Protein AF-Q5CQD7-F1 (afdb_monomer_lite)

Organism: Cryptosporidium parvum (strain Iowa II) (NCBI:txid353152)

InterPro domains:
  IPR036866 Ribonuclease Z/Hydroxyacylglutathione hydrolase-like [G3DSA:3.60.15.10] (11-304)

pLDDT: mean 80.45, std 15.81, range [31.55, 97.19]

Sequence (309 aa):
MHAHSHKPTRDMSSFILFLGSGTEQGTPNLEHVFKNIDNVNKGNDPFCGICQESIKMKNKNVRNPFSILIKNPVSNLNSSESERHDTFLFEIGSTFRISMLEYAIPANINRLDAIFCMGSDESSFNGIDETREVQKYERPVGNDGIVFYEPKIRVPIYFTSSALNKFNDWYSYIINYSLKDDLKSKTKVGCVQLNILDPRNSPDVTKIDSISKFNDYISLNNDIEISDEIDKNLTLNPVIIQYSNEIKITSLFFIDSDNKLSSGYCIEYASDKKLICIIPRYSIIPKETLAFLKTIQLINILIFPNCPK

Secondary structure (DSSP, 8-state):
--------------EEEEEE-B-TT-BS-HHHHHHHHHHHHTTPPPS-HHHHHHTSTT-TT-BPBSEEEEE-GGGGSS-SS-----EEEE---TTHHHHIIIIITTTT----SEEE----SGGGTTTGGGGGGSS-EE--B-TTS-B--EESSPEEEEEEHHHHHHHHHHHHHHHHHHH-TT---SS----EEEEEE-GGGTTS-EEE-SHHHHHHHHHHHHT----HHHHHHHTT-PEEEE-SSSEEEEEEEEE-TTS-EEEEEEEEETTTTEEEEE--TT----HHHHHHHHHSS---EEE------

Radius of gyration: 21.63 Å; chains: 1; bounding box: 58×60×58 Å

Foldseek 3Di:
DDPPPPPPPPPQDWDKDWLFQAALCFAPRPVQVVQQVVQVVVVHHRPDPLNVQCVDPPDPSGTDHTKIKTWDSVQPPDDPPDPDRRIEIFFQFPCNVVSCVPPVVVVVHQAHQAYEQFDQDCRRCVNQFVLLRRFDWDFDQDPVRDTATDTPDARAYEEEPSNVVSCCVPPVVQVCVQADPPDGHPDRTRHHFYWYFYLVPPQEIDTDRHPVVVVVSNVVVVPDPCDPVNQVVSQQRWHWDCPDPFWIKIWGWFQAPVRDIGTWIWIAGNVPREIETEHEERGPNPPNNVVVVVVSPDHPYYHYSDYDD

Structure (mmCIF, N/CA/C/O backbone):
data_AF-Q5CQD7-F1
#
_entry.id   AF-Q5CQD7-F1
#
loop_
_atom_site.group_PDB
_atom_site.id
_atom_site.type_symbol
_atom_site.label_atom_id
_atom_site.label_alt_id
_atom_site.label_comp_id
_atom_site.label_asym_id
_atom_site.label_entity_id
_atom_site.label_seq_id
_atom_site.pdbx_PDB_ins_code
_atom_site.Cartn_x
_atom_site.Cartn_y
_atom_site.Cartn_z
_atom_site.occupancy
_atom_site.B_iso_or_equiv
_atom_site.auth_seq_id
_atom_site.auth_comp_id
_atom_site.auth_asym_id
_atom_site.auth_atom_id
_atom_site.pdbx_PDB_model_num
ATOM 1 N N . MET A 1 1 ? 29.613 -43.876 18.633 1.00 36.31 1 MET A N 1
ATOM 2 C CA . MET A 1 1 ? 28.339 -43.246 19.044 1.00 36.31 1 MET A CA 1
ATOM 3 C C . MET A 1 1 ? 28.306 -41.834 18.483 1.00 36.31 1 MET A C 1
ATOM 5 O O . MET A 1 1 ? 28.855 -40.928 19.094 1.00 36.31 1 MET A O 1
ATOM 9 N N . HIS A 1 2 ? 27.754 -41.659 17.282 1.00 31.67 2 HIS A N 1
ATOM 10 C CA . HIS A 1 2 ? 27.521 -40.333 16.715 1.00 31.67 2 HIS A CA 1
ATOM 11 C C . HIS A 1 2 ? 26.146 -39.861 17.175 1.00 31.67 2 HIS A C 1
ATOM 13 O O . HIS A 1 2 ? 25.133 -40.462 16.829 1.00 31.67 2 HIS A O 1
ATOM 19 N N . ALA A 1 3 ? 26.126 -38.819 18.003 1.00 31.89 3 ALA A N 1
ATOM 20 C CA . ALA A 1 3 ? 24.901 -38.130 18.359 1.00 31.89 3 ALA A CA 1
ATOM 21 C C . ALA A 1 3 ? 24.350 -37.459 17.095 1.00 31.89 3 ALA A C 1
ATOM 23 O O . ALA A 1 3 ? 24.920 -36.490 16.593 1.00 31.89 3 ALA A O 1
ATOM 24 N N . HIS A 1 4 ? 23.256 -38.003 16.567 1.00 31.55 4 HIS A N 1
ATOM 25 C CA . HIS A 1 4 ? 22.420 -37.305 15.607 1.00 31.55 4 HIS A CA 1
ATOM 26 C C . HIS A 1 4 ? 21.862 -36.059 16.296 1.00 31.55 4 HIS A C 1
ATOM 28 O O . HIS A 1 4 ? 20.921 -36.139 17.083 1.00 31.55 4 HIS A O 1
ATOM 34 N N . SER A 1 5 ? 22.449 -34.897 16.013 1.00 33.22 5 SER A N 1
ATOM 35 C CA . SER A 1 5 ? 21.772 -33.636 16.265 1.00 33.22 5 SER A CA 1
ATOM 36 C C . SER A 1 5 ? 20.588 -33.567 15.304 1.00 33.22 5 SER A C 1
ATOM 38 O O . SER A 1 5 ? 20.726 -33.315 14.107 1.00 33.22 5 SER A O 1
ATOM 40 N N . HIS A 1 6 ? 19.393 -33.841 15.819 1.00 33.31 6 HIS A N 1
ATOM 41 C CA . HIS A 1 6 ? 18.174 -33.360 15.191 1.00 33.31 6 HIS A CA 1
ATOM 42 C C . HIS A 1 6 ? 18.255 -31.832 15.171 1.00 33.31 6 HIS A C 1
ATOM 44 O O . HIS A 1 6 ? 17.927 -31.159 16.146 1.00 33.31 6 HIS A O 1
ATOM 50 N N . LYS A 1 7 ? 18.733 -31.270 14.054 1.00 33.69 7 LYS A N 1
ATOM 51 C CA . LYS A 1 7 ? 18.357 -29.909 13.685 1.00 33.69 7 LYS A CA 1
ATOM 52 C C . LYS A 1 7 ? 16.829 -29.911 13.619 1.00 33.69 7 LYS A C 1
ATOM 54 O O . LYS A 1 7 ? 16.294 -30.741 12.883 1.00 33.69 7 LYS A O 1
ATOM 59 N N . PRO A 1 8 ? 16.127 -29.035 14.356 1.00 35.03 8 PRO A N 1
ATOM 60 C CA . PRO A 1 8 ? 14.700 -28.890 14.153 1.00 35.03 8 PRO A CA 1
ATOM 61 C C . PRO A 1 8 ? 14.507 -28.494 12.690 1.00 35.03 8 PRO A C 1
ATOM 63 O O . PRO A 1 8 ? 15.019 -27.467 12.236 1.00 35.03 8 PRO A O 1
ATOM 66 N N . THR A 1 9 ? 13.834 -29.355 11.934 1.00 39.78 9 THR A N 1
ATOM 67 C CA . THR A 1 9 ? 13.249 -29.000 10.648 1.00 39.78 9 THR A CA 1
ATOM 68 C C . THR A 1 9 ? 12.351 -27.805 10.928 1.00 39.78 9 THR A C 1
ATOM 70 O O . THR A 1 9 ? 11.350 -27.945 11.628 1.00 39.78 9 THR A O 1
ATOM 73 N N . ARG A 1 10 ? 12.773 -26.604 10.509 1.00 47.91 10 ARG A N 1
ATOM 74 C CA . ARG A 1 10 ? 11.959 -25.393 10.648 1.00 47.91 10 ARG A CA 1
ATOM 75 C C . ARG A 1 10 ? 10.657 -25.660 9.912 1.00 47.91 10 ARG A C 1
ATOM 77 O O . ARG A 1 10 ? 10.672 -25.749 8.690 1.00 47.91 10 ARG A O 1
ATOM 84 N N . ASP A 1 11 ? 9.584 -25.824 10.668 1.00 44.78 11 ASP A N 1
ATOM 85 C CA . ASP A 1 11 ? 8.241 -25.960 10.132 1.00 44.78 11 ASP A CA 1
ATOM 86 C C . ASP A 1 11 ? 7.939 -24.680 9.337 1.00 44.78 11 ASP A C 1
ATOM 88 O O . ASP A 1 11 ? 7.987 -23.570 9.876 1.00 44.78 11 ASP A O 1
ATOM 92 N N . MET A 1 12 ? 7.811 -24.823 8.017 1.00 55.09 12 MET A N 1
ATOM 93 C CA . MET A 1 12 ? 7.788 -23.716 7.061 1.00 55.09 12 MET A CA 1
ATOM 94 C C . MET A 1 12 ? 6.344 -23.327 6.761 1.00 55.09 12 MET A C 1
ATOM 96 O O . MET A 1 12 ? 5.732 -23.838 5.827 1.00 55.09 12 MET A O 1
ATOM 100 N N . SER A 1 13 ? 5.792 -22.428 7.570 1.00 60.59 13 SER A N 1
ATOM 101 C CA . SER A 1 13 ? 4.398 -22.003 7.462 1.00 60.59 13 SER A CA 1
ATOM 102 C C . SER A 1 13 ? 4.207 -20.778 6.564 1.00 60.59 13 SER A C 1
ATOM 104 O O . SER A 1 13 ? 5.028 -19.862 6.505 1.00 60.59 13 SER A O 1
ATOM 106 N N . SER A 1 14 ? 3.085 -20.772 5.845 1.00 72.38 14 SER A N 1
ATOM 107 C CA . SER A 1 14 ? 2.481 -19.560 5.287 1.00 72.38 14 SER A CA 1
ATOM 108 C C . SER A 1 14 ? 1.977 -18.681 6.415 1.00 72.38 14 SER A C 1
ATOM 110 O O . SER A 1 14 ? 1.492 -19.197 7.425 1.00 72.38 14 SER A O 1
ATOM 112 N N . PHE A 1 15 ? 1.994 -17.368 6.213 1.00 78.81 15 PHE A N 1
ATOM 113 C CA . PHE A 1 15 ? 1.462 -16.449 7.209 1.00 78.81 15 PHE A CA 1
ATOM 114 C C . PHE A 1 15 ? 0.602 -15.375 6.566 1.00 78.81 15 PHE A C 1
ATOM 116 O O . PHE A 1 15 ? 0.964 -14.790 5.546 1.00 78.81 15 PHE A O 1
ATOM 123 N N . ILE A 1 16 ? -0.514 -15.102 7.231 1.00 88.50 16 ILE A N 1
ATOM 124 C CA . ILE A 1 16 ? -1.202 -13.820 7.166 1.00 88.50 16 ILE A CA 1
ATOM 125 C C . ILE A 1 16 ? -0.905 -13.156 8.503 1.00 88.50 16 ILE A C 1
ATOM 127 O O . ILE A 1 16 ? -1.323 -13.645 9.553 1.00 88.50 16 ILE A O 1
ATOM 131 N N . LEU A 1 17 ? -0.130 -12.083 8.466 1.00 90.12 17 LEU A N 1
ATOM 132 C CA . LEU A 1 17 ? 0.293 -11.342 9.637 1.00 90.12 17 LEU A CA 1
ATOM 133 C C . LEU A 1 17 ? -0.412 -9.990 9.646 1.00 90.12 17 LEU A C 1
ATOM 135 O O . LEU A 1 17 ? -0.180 -9.151 8.779 1.00 90.12 17 LEU A O 1
ATOM 139 N N . PHE A 1 18 ? -1.267 -9.775 10.641 1.00 90.62 18 PHE A N 1
ATOM 140 C CA . PHE A 1 18 ? -1.879 -8.473 10.880 1.00 90.62 18 PHE A CA 1
ATOM 141 C C . PHE A 1 18 ? -0.857 -7.579 11.581 1.00 90.62 18 PHE A C 1
ATOM 143 O O . PHE A 1 18 ? -0.605 -7.739 12.773 1.00 90.62 18 PHE A O 1
ATOM 150 N N . LEU A 1 19 ? -0.262 -6.656 10.828 1.00 91.62 19 LEU A N 1
ATOM 151 C CA . LEU A 1 19 ? 0.640 -5.626 11.349 1.00 91.62 19 LEU A CA 1
ATOM 152 C C . LEU A 1 19 ? -0.145 -4.509 12.052 1.00 91.62 19 LEU A C 1
ATOM 154 O O . LEU A 1 19 ? 0.349 -3.885 12.991 1.00 91.62 19 LEU A O 1
ATOM 158 N N . GLY A 1 20 ? -1.401 -4.318 11.647 1.00 89.25 20 GLY A N 1
ATOM 159 C CA . GLY A 1 20 ? -2.367 -3.490 12.347 1.00 89.25 20 GLY A CA 1
ATOM 160 C C . GLY A 1 20 ? -3.806 -3.872 12.015 1.00 89.25 20 GLY A C 1
ATOM 161 O O . GLY A 1 20 ? -4.108 -4.424 10.959 1.00 89.25 20 GLY A O 1
ATOM 162 N N . SER A 1 21 ? -4.700 -3.601 12.962 1.00 87.19 21 SER A N 1
ATOM 163 C CA . SER A 1 21 ? -6.139 -3.913 12.898 1.00 87.19 21 SER A CA 1
ATOM 164 C C . SER A 1 21 ? -7.008 -2.763 13.428 1.00 87.19 21 SER A C 1
ATOM 166 O O . SER A 1 21 ? -8.183 -2.944 13.747 1.00 87.19 21 SER A O 1
ATOM 168 N N . GLY A 1 22 ? -6.400 -1.590 13.607 1.00 84.12 22 GLY A N 1
ATOM 169 C CA . GLY A 1 22 ? -7.043 -0.381 14.095 1.00 84.12 22 GLY A CA 1
ATOM 170 C C . GLY A 1 22 ? -7.565 0.502 12.969 1.00 84.12 22 GLY A C 1
ATOM 171 O O . GLY A 1 22 ? -7.366 0.227 11.787 1.00 84.12 22 GLY A O 1
ATOM 172 N N . THR A 1 23 ? -8.209 1.595 13.378 1.00 81.81 23 THR A N 1
ATOM 173 C CA . THR A 1 23 ? -8.637 2.689 12.497 1.00 81.81 23 THR A CA 1
ATOM 174 C C . THR A 1 23 ? -7.441 3.408 11.874 1.00 81.81 23 THR A C 1
ATOM 176 O O . THR A 1 23 ? -6.303 3.161 12.259 1.00 81.81 23 THR A O 1
ATOM 179 N N . GLU A 1 24 ? -7.688 4.330 10.942 1.00 80.94 24 GLU A N 1
ATOM 180 C CA . GLU A 1 24 ? -6.659 5.197 10.336 1.00 80.94 24 GLU A CA 1
ATOM 181 C C . GLU A 1 24 ? -5.677 5.793 11.364 1.00 80.94 24 GLU A C 1
ATOM 183 O O . GLU A 1 24 ? -4.475 5.865 11.127 1.00 80.94 24 GLU A O 1
ATOM 188 N N . GLN A 1 25 ? -6.186 6.178 12.533 1.00 84.19 25 GLN A N 1
ATOM 189 C CA . GLN A 1 25 ? -5.416 6.825 13.597 1.00 84.19 25 GLN A CA 1
ATOM 190 C C . GLN A 1 25 ? -4.870 5.827 14.632 1.00 84.19 25 GLN A C 1
ATOM 192 O O . GLN A 1 25 ? -4.178 6.221 15.569 1.00 84.19 25 GLN A O 1
ATOM 197 N N . GLY A 1 26 ? -5.196 4.542 14.487 1.00 87.81 26 GLY A N 1
ATOM 198 C CA . GLY A 1 26 ? -4.889 3.504 15.458 1.00 87.81 26 GLY A CA 1
ATOM 199 C C . GLY A 1 26 ? -5.651 3.657 16.779 1.00 87.81 26 GLY A C 1
ATOM 200 O O . GLY A 1 26 ? -6.628 4.394 16.921 1.00 87.81 26 GLY A O 1
ATOM 201 N N . THR A 1 27 ? -5.233 2.892 17.779 1.00 90.38 27 THR A N 1
ATOM 202 C CA . THR A 1 27 ? -5.729 2.974 19.153 1.00 90.38 27 THR A CA 1
ATOM 203 C C . THR A 1 27 ? -4.546 2.808 20.111 1.00 90.38 27 THR A C 1
ATOM 205 O O . THR A 1 27 ? -3.768 1.874 19.929 1.00 90.38 27 THR A O 1
ATOM 208 N N . PRO A 1 28 ? -4.394 3.672 21.129 1.00 91.31 28 PRO A N 1
ATOM 209 C CA . PRO A 1 28 ? -5.256 4.815 21.419 1.00 91.31 28 PRO A CA 1
ATOM 210 C C . PRO A 1 28 ? -5.116 5.934 20.374 1.00 91.31 28 PRO A C 1
ATOM 212 O O . PRO A 1 28 ? -4.028 6.185 19.868 1.00 91.31 28 PRO A O 1
ATOM 215 N N . ASN A 1 29 ? -6.220 6.623 20.080 1.00 90.88 29 ASN A N 1
ATOM 216 C CA . ASN A 1 29 ? -6.178 7.871 19.320 1.00 90.88 29 ASN A CA 1
ATOM 217 C C . ASN A 1 29 ? -5.561 8.976 20.205 1.00 90.88 29 ASN A C 1
ATOM 219 O O . ASN A 1 29 ? -5.939 9.116 21.370 1.00 90.88 29 ASN A O 1
ATOM 223 N N . LEU A 1 30 ? -4.631 9.768 19.661 1.00 91.19 30 LEU A N 1
ATOM 224 C CA . LEU A 1 30 ? -3.871 10.761 20.432 1.00 91.19 30 LEU A CA 1
ATOM 225 C C . LEU A 1 30 ? -4.743 11.891 21.011 1.00 91.19 30 LEU A C 1
ATOM 227 O O . LEU A 1 30 ? -4.542 12.303 22.152 1.00 91.19 30 LEU A O 1
ATOM 231 N N . GLU A 1 31 ? -5.747 12.357 20.271 1.00 93.44 31 GLU A N 1
ATOM 232 C CA . GLU A 1 31 ? -6.713 13.348 20.760 1.00 93.44 31 GLU A CA 1
ATOM 233 C C . GLU A 1 31 ? -7.517 12.796 21.946 1.00 93.44 31 GLU A C 1
ATOM 235 O O . GLU A 1 31 ? -7.700 13.481 22.954 1.00 93.44 31 GLU A O 1
ATOM 240 N N . HIS A 1 32 ? -7.947 11.532 21.869 1.00 93.81 32 HIS A N 1
ATOM 241 C CA . HIS A 1 32 ? -8.638 10.861 22.968 1.00 93.81 32 HIS A CA 1
ATOM 242 C C . HIS A 1 32 ? -7.732 10.718 24.191 1.00 93.81 32 HIS A C 1
ATOM 244 O O . HIS A 1 32 ? -8.219 10.851 25.309 1.00 93.81 32 HIS A O 1
ATOM 250 N N . VAL A 1 33 ? -6.428 10.476 24.004 1.00 93.06 33 VAL A N 1
ATOM 251 C CA . VAL A 1 33 ? -5.460 10.435 25.112 1.00 93.06 33 VAL A CA 1
ATOM 252 C C . VAL A 1 33 ? -5.412 11.778 25.833 1.00 93.06 33 VAL A C 1
ATOM 254 O O . VAL A 1 33 ? -5.571 11.801 27.052 1.00 93.06 33 VAL A O 1
ATOM 257 N N . PHE A 1 34 ? -5.261 12.891 25.109 1.00 94.75 34 PHE A N 1
ATOM 258 C CA . PHE A 1 34 ? -5.245 14.219 25.730 1.00 94.75 34 PHE A CA 1
ATOM 259 C C . PHE A 1 34 ? -6.567 14.537 26.441 1.00 94.75 34 PHE A C 1
ATOM 261 O O . PHE A 1 34 ? -6.555 14.897 27.618 1.00 94.75 34 PHE A O 1
ATOM 268 N N . LYS A 1 35 ? -7.710 14.293 25.785 1.00 95.38 35 LYS A N 1
ATOM 269 C CA . LYS A 1 35 ? -9.044 14.472 26.388 1.00 95.38 35 LYS A CA 1
ATOM 270 C C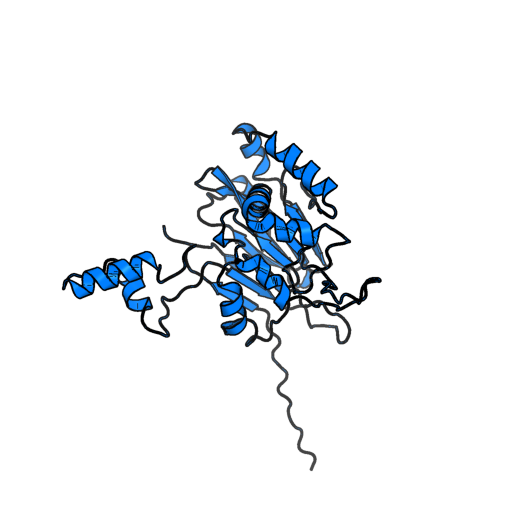 . LYS A 1 35 ? -9.249 13.609 27.634 1.00 95.38 35 LYS A C 1
ATOM 272 O O . LYS A 1 35 ? -9.838 14.062 28.612 1.00 95.38 35 LYS A O 1
ATOM 277 N N . ASN A 1 36 ? -8.765 12.369 27.618 1.00 94.44 36 ASN A N 1
ATOM 278 C CA . ASN A 1 36 ? -8.841 11.476 28.767 1.00 94.44 36 ASN A CA 1
ATOM 279 C C . ASN A 1 36 ? -8.010 11.990 29.945 1.00 94.44 36 ASN A C 1
ATOM 281 O O . ASN A 1 36 ? -8.513 12.000 31.065 1.00 94.44 36 ASN A O 1
ATOM 285 N N . ILE A 1 37 ? -6.769 12.427 29.702 1.00 93.19 37 ILE A N 1
ATOM 286 C CA . ILE A 1 37 ? -5.897 12.992 30.743 1.00 93.19 37 ILE A CA 1
ATOM 287 C C . ILE A 1 37 ? -6.561 14.224 31.372 1.00 93.19 37 ILE A C 1
ATOM 289 O O . ILE A 1 37 ? -6.645 14.313 32.597 1.00 93.19 37 ILE A O 1
ATOM 293 N N . ASP A 1 38 ? -7.100 15.129 30.554 1.00 95.69 38 ASP A N 1
ATOM 294 C CA . ASP A 1 38 ? -7.784 16.334 31.032 1.00 95.69 38 ASP A CA 1
ATOM 295 C C . ASP A 1 38 ? -9.035 16.018 31.860 1.00 95.69 38 ASP A C 1
ATOM 297 O O . ASP A 1 38 ? -9.260 16.639 32.902 1.00 95.69 38 ASP A O 1
ATOM 301 N N . ASN A 1 39 ? -9.850 15.052 31.426 1.00 95.75 39 ASN A N 1
ATOM 302 C CA . ASN A 1 39 ? -11.042 14.639 32.164 1.00 95.75 39 ASN A CA 1
ATOM 303 C C . ASN A 1 39 ? -10.687 14.006 33.511 1.00 95.75 39 ASN A C 1
ATOM 305 O O . ASN A 1 39 ? -11.246 14.404 34.534 1.00 95.75 39 ASN A O 1
ATOM 309 N N . VAL A 1 40 ? -9.728 13.076 33.518 1.00 92.69 40 VAL A N 1
ATOM 310 C CA . VAL A 1 40 ? -9.283 12.386 34.737 1.00 92.69 40 VAL A CA 1
ATOM 311 C C . VAL A 1 40 ? -8.700 13.386 35.739 1.00 92.69 40 VAL A C 1
ATOM 313 O O . VAL A 1 40 ? -9.034 13.328 36.920 1.00 92.69 40 VAL A O 1
ATOM 316 N N . ASN A 1 41 ? -7.909 14.363 35.282 1.00 94.81 41 ASN A N 1
ATOM 317 C CA . ASN A 1 41 ? -7.355 15.416 36.143 1.00 94.81 41 ASN A CA 1
ATOM 318 C C . ASN A 1 41 ? -8.431 16.332 36.755 1.00 94.81 41 ASN A C 1
ATOM 320 O O . ASN A 1 41 ? -8.219 16.890 37.830 1.00 94.81 41 ASN A O 1
ATOM 324 N N . LYS A 1 42 ? -9.589 16.481 36.099 1.00 96.56 42 LYS A N 1
ATOM 325 C CA . LYS A 1 42 ? -10.752 17.228 36.614 1.00 96.56 42 LYS A CA 1
ATOM 326 C C . LYS A 1 42 ? -11.666 16.388 37.517 1.00 96.56 42 LYS A C 1
ATOM 328 O O . LYS A 1 42 ? -12.675 16.906 37.983 1.00 96.56 42 LYS A O 1
ATOM 333 N N . GLY A 1 43 ? -11.336 15.116 37.760 1.00 94.75 43 GLY A N 1
ATOM 334 C CA . GLY A 1 43 ? -12.167 14.190 38.535 1.00 94.75 43 GLY A CA 1
ATOM 335 C C . GLY A 1 43 ? -13.380 13.643 37.775 1.00 94.75 43 GLY A C 1
ATOM 336 O O . GLY A 1 43 ? -14.300 13.133 38.407 1.00 94.75 43 GLY A O 1
ATOM 337 N N . ASN A 1 44 ? -13.391 13.752 36.442 1.00 95.69 44 ASN A N 1
ATOM 338 C CA . ASN A 1 44 ? -14.452 13.232 35.580 1.00 95.69 44 ASN A CA 1
ATOM 339 C C . ASN A 1 44 ? -14.070 11.875 34.969 1.00 95.69 44 ASN A C 1
ATOM 341 O O . ASN A 1 44 ? -12.895 11.503 34.914 1.00 95.69 44 ASN A O 1
ATOM 345 N N . ASP A 1 45 ? -15.067 11.178 34.422 1.00 95.31 45 ASP A N 1
ATOM 346 C CA . ASP A 1 45 ? -14.860 9.958 33.641 1.00 95.31 45 ASP A CA 1
ATOM 347 C C . ASP A 1 45 ? -14.049 10.219 32.354 1.00 95.31 45 ASP A C 1
ATOM 349 O O . ASP A 1 45 ? -14.158 11.293 31.738 1.00 95.31 45 ASP A O 1
ATOM 353 N N . PRO A 1 46 ? -13.236 9.243 31.898 1.00 93.69 46 PRO A N 1
ATOM 354 C CA . PRO A 1 46 ? -12.474 9.377 30.663 1.00 93.69 46 PRO A CA 1
ATOM 355 C C . PRO A 1 46 ? -13.412 9.558 29.464 1.00 93.69 46 PRO A C 1
ATOM 357 O O . PRO A 1 46 ? -14.421 8.868 29.338 1.00 93.69 46 PRO A O 1
ATOM 360 N N . PHE A 1 47 ? -13.034 10.440 28.539 1.00 94.12 47 PHE A N 1
ATOM 361 C CA . PHE A 1 47 ? -13.726 10.649 27.265 1.00 94.12 47 PHE A CA 1
ATOM 362 C C . PHE A 1 47 ? -13.916 9.343 26.468 1.00 94.12 47 PHE A C 1
ATOM 364 O O . PHE A 1 47 ? -14.960 9.124 25.860 1.00 94.12 47 PHE A O 1
ATOM 371 N N . CYS A 1 48 ? -12.920 8.453 26.486 1.00 93.44 48 CYS A N 1
ATOM 372 C CA . CYS A 1 48 ? -12.970 7.142 25.848 1.00 93.44 48 CYS A CA 1
ATOM 373 C C . CYS A 1 48 ? -12.278 6.080 26.714 1.00 93.44 48 CYS A C 1
ATOM 375 O O . CYS A 1 48 ? -11.049 6.080 26.845 1.00 93.44 48 CYS A O 1
ATOM 377 N N . GLY A 1 49 ? -13.055 5.124 27.236 1.00 91.69 49 GLY A N 1
ATOM 378 C CA . GLY A 1 49 ? -12.549 4.027 28.071 1.00 91.69 49 GLY A CA 1
ATOM 379 C C . GLY A 1 49 ? -11.523 3.133 27.364 1.00 91.69 49 GLY A C 1
ATOM 380 O O . GLY A 1 49 ? -10.478 2.840 27.936 1.00 91.69 49 GLY A O 1
ATOM 381 N N . ILE A 1 50 ? -11.745 2.778 26.091 1.00 91.44 50 ILE A N 1
ATOM 382 C CA . ILE A 1 50 ? -10.806 1.937 25.322 1.00 91.44 50 ILE A CA 1
ATOM 383 C C . ILE A 1 50 ? -9.459 2.645 25.149 1.00 91.44 50 ILE A C 1
ATOM 385 O O . ILE A 1 50 ? -8.407 2.045 25.382 1.00 91.44 50 ILE A O 1
ATOM 389 N N . CYS A 1 51 ? -9.470 3.928 24.772 1.00 91.44 51 CYS A N 1
ATOM 390 C CA . CYS A 1 51 ? -8.234 4.700 24.651 1.00 91.44 51 CYS A CA 1
ATOM 391 C C . CYS A 1 51 ? -7.555 4.864 26.015 1.00 91.44 51 CYS A C 1
ATOM 393 O O . CYS A 1 51 ? -6.339 4.732 26.090 1.00 91.44 51 CYS A O 1
ATOM 395 N N . GLN A 1 52 ? -8.321 5.057 27.095 1.00 92.31 52 GLN A N 1
ATOM 396 C CA . GLN A 1 52 ? -7.782 5.159 28.454 1.00 92.31 52 GLN A CA 1
ATOM 397 C C . GLN A 1 52 ? -7.079 3.869 28.888 1.00 92.31 52 GLN A C 1
ATOM 399 O O . GLN A 1 52 ? -5.972 3.904 29.422 1.00 92.31 52 GLN A O 1
ATOM 404 N N . GLU A 1 53 ? -7.697 2.717 28.636 1.00 90.44 53 GLU A N 1
ATOM 405 C CA . GLU A 1 53 ? -7.093 1.414 28.906 1.00 90.44 53 GLU A CA 1
ATOM 406 C C . GLU A 1 53 ? -5.824 1.185 28.076 1.00 90.44 53 GLU A C 1
ATOM 408 O O . GLU A 1 53 ? -4.863 0.588 28.570 1.00 90.44 53 GLU A O 1
ATOM 413 N N . SER A 1 54 ? -5.816 1.671 26.833 1.00 89.69 54 SER A N 1
ATOM 414 C CA . SER A 1 54 ? -4.723 1.478 25.873 1.00 89.69 54 SER A CA 1
ATOM 415 C C . SER A 1 54 ? -3.499 2.359 26.137 1.00 89.69 54 SER A C 1
ATOM 417 O O . SER A 1 54 ? -2.440 2.080 25.588 1.00 89.69 54 SER A O 1
ATOM 419 N N . ILE A 1 55 ? -3.598 3.380 26.999 1.00 85.38 55 ILE A N 1
ATOM 420 C CA . ILE A 1 55 ? -2.434 4.171 27.451 1.00 85.38 55 ILE A CA 1
ATOM 421 C C . ILE A 1 55 ? -1.436 3.293 28.226 1.00 85.38 55 ILE A C 1
ATOM 423 O O . ILE A 1 55 ? -0.234 3.558 28.239 1.00 85.38 55 ILE A O 1
ATOM 427 N N . LYS A 1 56 ? -1.911 2.227 28.881 1.00 79.31 56 LYS A N 1
ATOM 428 C CA . LYS A 1 56 ? -1.047 1.299 29.619 1.00 79.31 56 LYS A CA 1
ATOM 429 C C . LYS A 1 56 ? -0.267 0.421 28.633 1.00 79.31 56 LYS A C 1
ATOM 431 O O . LYS A 1 56 ? -0.863 -0.219 27.767 1.00 79.31 56 LYS A O 1
ATOM 436 N N . MET A 1 57 ? 1.058 0.342 28.796 1.00 64.69 57 MET A N 1
ATOM 437 C CA . MET A 1 57 ? 1.911 -0.547 27.992 1.00 64.69 57 MET A CA 1
ATOM 438 C C . MET A 1 57 ? 1.384 -1.996 28.012 1.00 64.69 57 MET A C 1
ATOM 440 O O . MET A 1 57 ? 1.006 -2.501 29.068 1.00 64.69 57 MET A O 1
ATOM 444 N N . LYS A 1 58 ? 1.425 -2.674 26.852 1.00 70.88 58 LYS A N 1
ATOM 445 C CA . LYS A 1 58 ? 0.996 -4.077 26.636 1.00 70.88 58 LYS A CA 1
ATOM 446 C C . LYS A 1 58 ? -0.514 -4.348 26.760 1.00 70.88 58 LYS A C 1
ATOM 448 O O . LYS A 1 58 ? -0.917 -5.427 27.191 1.00 70.88 58 LYS A O 1
ATOM 453 N N . ASN A 1 59 ? -1.363 -3.403 26.362 1.00 84.00 59 ASN A N 1
ATOM 454 C CA . ASN A 1 59 ? -2.804 -3.641 26.263 1.00 84.00 59 ASN A CA 1
ATOM 455 C C . ASN A 1 59 ? -3.194 -4.211 24.882 1.00 84.00 59 ASN A C 1
ATOM 457 O O . ASN A 1 59 ? -2.768 -3.690 23.856 1.00 84.00 59 ASN A O 1
ATOM 461 N N . LYS A 1 60 ? -4.066 -5.230 24.849 1.00 83.81 60 LYS A N 1
ATOM 462 C CA . LYS A 1 60 ? -4.649 -5.813 23.618 1.00 83.81 60 LYS A CA 1
ATOM 463 C C . LYS A 1 60 ? -5.452 -4.822 22.758 1.00 83.81 60 LYS A C 1
ATOM 465 O O . LYS A 1 60 ? -5.756 -5.103 21.604 1.00 83.81 60 LYS A O 1
ATOM 470 N N . ASN A 1 61 ? -5.864 -3.705 23.348 1.00 85.69 61 ASN A N 1
ATOM 471 C CA . ASN A 1 61 ? -6.598 -2.637 22.685 1.00 85.69 61 ASN A CA 1
ATOM 472 C C . ASN A 1 61 ? -5.663 -1.650 21.969 1.00 85.69 61 ASN A C 1
ATOM 474 O O . ASN A 1 61 ? -6.156 -0.842 21.186 1.00 85.69 61 ASN A O 1
ATOM 478 N N . VAL A 1 62 ? -4.341 -1.742 22.177 1.00 88.75 62 VAL A N 1
ATOM 479 C CA . VAL A 1 62 ? -3.371 -1.022 21.346 1.00 88.75 62 VAL A CA 1
ATOM 480 C C . VAL A 1 62 ? -3.402 -1.626 19.949 1.00 88.75 62 VAL A C 1
ATOM 482 O O . VAL A 1 62 ? -3.175 -2.822 19.773 1.00 88.75 62 VAL A O 1
ATOM 485 N N . ARG A 1 63 ? -3.730 -0.806 18.954 1.00 88.38 63 ARG A N 1
ATOM 486 C CA . ARG A 1 63 ? -3.886 -1.234 17.566 1.00 88.38 63 ARG A CA 1
ATOM 487 C C . ARG A 1 63 ? -3.225 -0.226 16.651 1.00 88.38 63 ARG A C 1
ATOM 489 O O . ARG A 1 63 ? -3.619 0.936 16.623 1.00 88.38 63 ARG A O 1
ATOM 496 N N . ASN A 1 64 ? -2.276 -0.694 15.858 1.00 89.50 64 ASN A N 1
ATOM 497 C CA . ASN A 1 64 ? -1.759 0.077 14.737 1.00 89.50 64 ASN A CA 1
ATOM 498 C C . ASN A 1 64 ? -2.843 0.241 13.658 1.00 89.50 64 ASN A C 1
ATOM 500 O O . ASN A 1 64 ? -3.731 -0.622 13.573 1.00 89.50 64 ASN A O 1
ATOM 504 N N . PRO A 1 65 ? -2.773 1.304 12.833 1.00 89.00 65 PRO A N 1
ATOM 505 C CA . PRO A 1 65 ? -3.582 1.416 11.627 1.00 89.00 65 PRO A CA 1
ATOM 506 C C . PRO A 1 65 ? -3.514 0.152 10.783 1.00 89.00 65 PRO A C 1
ATOM 508 O O . PRO A 1 65 ? -2.503 -0.551 10.797 1.00 89.00 65 PRO A O 1
ATOM 511 N N . PHE A 1 66 ? -4.608 -0.154 10.091 1.00 88.88 66 PHE A N 1
ATOM 512 C CA . PHE A 1 66 ? -4.721 -1.377 9.313 1.00 88.88 66 PHE A CA 1
ATOM 513 C C . PHE A 1 66 ? -3.518 -1.583 8.381 1.00 88.88 66 PHE A C 1
ATOM 515 O O . PHE A 1 66 ? -3.173 -0.714 7.585 1.00 88.88 66 PHE A O 1
ATOM 522 N N . SER A 1 67 ? -2.900 -2.756 8.483 1.00 91.88 67 SER A N 1
ATOM 523 C CA . SER A 1 67 ? -1.866 -3.217 7.563 1.00 91.88 67 SER A CA 1
ATOM 524 C C . SER A 1 67 ? -1.745 -4.731 7.691 1.00 91.88 67 SER A C 1
ATOM 526 O O . SER A 1 67 ? -1.765 -5.276 8.803 1.00 91.88 67 SER A O 1
ATOM 528 N N . ILE A 1 68 ? -1.647 -5.428 6.562 1.00 93.25 68 ILE A N 1
ATOM 529 C CA . ILE A 1 68 ? -1.528 -6.888 6.524 1.00 93.25 68 ILE A CA 1
ATOM 530 C C . ILE A 1 68 ? -0.342 -7.274 5.665 1.00 93.25 68 ILE A C 1
ATOM 532 O O . ILE A 1 68 ? -0.167 -6.772 4.561 1.00 93.25 68 ILE A O 1
ATOM 536 N N . LEU A 1 69 ? 0.428 -8.236 6.150 1.00 93.12 69 LEU A N 1
ATOM 537 C CA . LEU A 1 69 ? 1.477 -8.883 5.391 1.00 93.12 69 LEU A CA 1
ATOM 538 C C . LEU A 1 69 ? 1.077 -10.329 5.095 1.00 93.12 69 LEU A C 1
ATOM 540 O O . LEU A 1 69 ? 0.712 -11.082 5.997 1.00 93.12 69 LEU A O 1
ATOM 544 N N . ILE A 1 70 ? 1.168 -10.725 3.831 1.00 90.62 70 ILE A N 1
ATOM 545 C CA . ILE A 1 70 ? 0.907 -12.089 3.371 1.00 90.62 70 ILE A CA 1
ATOM 546 C C . ILE A 1 70 ? 2.196 -12.672 2.810 1.00 90.62 70 ILE A C 1
ATOM 548 O O . ILE A 1 70 ? 2.837 -12.060 1.960 1.00 90.62 70 ILE A O 1
ATOM 552 N N . LYS A 1 71 ? 2.555 -13.874 3.262 1.00 86.88 71 LYS A N 1
ATOM 553 C CA . LYS A 1 71 ? 3.685 -14.646 2.740 1.00 86.88 71 LYS A CA 1
ATOM 554 C C . LYS A 1 71 ? 3.204 -15.985 2.190 1.00 86.88 71 LYS A C 1
ATOM 556 O O . LYS A 1 71 ? 2.590 -16.770 2.920 1.00 86.88 71 LYS A O 1
ATOM 561 N N . ASN A 1 72 ? 3.495 -16.237 0.915 1.00 77.00 72 ASN A N 1
ATOM 562 C CA . ASN A 1 72 ? 3.094 -17.459 0.213 1.00 77.00 72 ASN A CA 1
ATOM 563 C C . ASN A 1 72 ? 3.748 -18.723 0.825 1.00 77.00 72 ASN A C 1
ATOM 565 O O . ASN A 1 72 ? 4.951 -18.700 1.091 1.00 77.00 72 ASN A O 1
ATOM 569 N N . PRO A 1 73 ? 3.016 -19.850 0.986 1.00 59.41 73 PRO A N 1
ATOM 570 C CA . PRO A 1 73 ? 3.609 -21.164 1.292 1.00 59.41 73 PRO A CA 1
ATOM 571 C C . PRO A 1 73 ? 4.728 -21.607 0.344 1.00 59.41 73 PRO A C 1
ATOM 573 O O . PRO A 1 73 ? 5.670 -22.271 0.771 1.00 59.41 73 PRO A O 1
ATOM 576 N N . VAL A 1 74 ? 4.601 -21.298 -0.949 1.00 58.88 74 VAL A N 1
ATOM 577 C CA . VAL A 1 74 ? 5.413 -21.924 -2.008 1.00 58.88 74 VAL A CA 1
ATOM 578 C C . VAL A 1 74 ? 6.806 -21.298 -2.130 1.00 58.88 74 VAL A C 1
ATOM 580 O O . VAL A 1 74 ? 7.693 -21.896 -2.738 1.00 58.88 74 VAL A O 1
ATOM 583 N N . SER A 1 75 ? 7.049 -20.155 -1.474 1.00 55.56 75 SER A N 1
ATOM 584 C CA . SER A 1 75 ? 8.268 -19.346 -1.628 1.00 55.56 75 SER A CA 1
ATOM 585 C C . SER A 1 75 ? 9.577 -20.061 -1.249 1.00 55.56 75 SER A C 1
ATOM 587 O O . SER A 1 75 ? 10.647 -19.499 -1.438 1.00 55.56 75 SER A O 1
ATOM 589 N N . ASN A 1 76 ? 9.522 -21.266 -0.669 1.00 53.00 76 ASN A N 1
ATOM 590 C CA . ASN A 1 76 ? 10.697 -22.004 -0.193 1.00 53.00 76 ASN A CA 1
ATOM 591 C C . ASN A 1 76 ? 10.754 -23.471 -0.647 1.00 53.00 76 ASN A C 1
ATOM 593 O O . ASN A 1 76 ? 11.637 -24.198 -0.193 1.00 53.00 76 ASN A O 1
ATOM 597 N N . LEU A 1 77 ? 9.845 -23.936 -1.516 1.00 49.94 77 LEU A N 1
ATOM 598 C CA . LEU A 1 77 ? 9.789 -25.365 -1.851 1.00 49.94 77 LEU A CA 1
ATOM 599 C C . LEU A 1 77 ? 10.960 -25.840 -2.723 1.00 49.94 77 LEU A C 1
ATOM 601 O O . LEU A 1 77 ? 11.294 -27.013 -2.644 1.00 49.94 77 LEU A O 1
ATOM 605 N N . ASN A 1 78 ? 11.607 -24.968 -3.509 1.00 45.91 78 ASN A N 1
ATOM 606 C CA . ASN A 1 78 ? 12.626 -25.396 -4.480 1.00 45.91 78 ASN A CA 1
ATOM 607 C C . ASN A 1 78 ? 13.682 -24.332 -4.815 1.00 45.91 78 ASN A C 1
ATOM 609 O O . ASN A 1 78 ? 14.008 -24.143 -5.987 1.00 45.91 78 ASN A O 1
ATOM 613 N N . SER A 1 79 ? 14.246 -23.611 -3.841 1.00 44.75 79 SER A N 1
ATOM 614 C CA . SER A 1 79 ? 15.345 -22.721 -4.218 1.00 44.75 79 SER A CA 1
ATOM 615 C C . SER A 1 79 ? 16.359 -22.408 -3.125 1.00 44.75 79 SER A C 1
ATOM 617 O O . SER A 1 79 ? 16.209 -21.470 -2.347 1.00 44.75 79 SER A O 1
ATOM 619 N N . SER A 1 80 ? 17.486 -23.112 -3.188 1.00 46.28 80 SER A N 1
ATOM 620 C CA . SER A 1 80 ? 18.784 -22.554 -2.801 1.00 46.28 80 SER A CA 1
ATOM 621 C C . SER A 1 80 ? 19.251 -21.430 -3.747 1.00 46.28 80 SER A C 1
ATOM 623 O O . SER A 1 80 ? 20.304 -20.851 -3.505 1.00 46.28 80 SER A O 1
ATOM 625 N N . GLU A 1 81 ? 18.484 -21.110 -4.804 1.00 44.41 81 GLU A N 1
ATOM 626 C CA . GLU A 1 81 ? 18.898 -20.204 -5.890 1.00 44.41 81 GLU A CA 1
ATOM 627 C C . GLU A 1 81 ? 17.893 -19.094 -6.277 1.00 44.41 81 GLU A C 1
ATOM 629 O O . GLU A 1 81 ? 18.202 -18.292 -7.152 1.00 44.41 81 GLU A O 1
ATOM 634 N N . SER A 1 82 ? 16.715 -18.972 -5.649 1.00 49.44 82 SER A N 1
ATOM 635 C CA . SER A 1 82 ? 15.712 -17.966 -6.038 1.00 49.44 82 SER A CA 1
ATOM 636 C C . SER A 1 82 ? 15.469 -16.973 -4.905 1.00 49.44 82 SER A C 1
ATOM 638 O O . SER A 1 82 ? 15.079 -17.328 -3.798 1.00 49.44 82 SER A O 1
ATOM 640 N N . GLU A 1 83 ? 15.742 -15.698 -5.181 1.00 56.72 83 GLU A N 1
ATOM 641 C CA . GLU A 1 83 ? 15.586 -14.580 -4.245 1.00 56.72 83 GLU A CA 1
ATOM 642 C C . GLU A 1 83 ? 14.113 -14.174 -3.991 1.00 56.72 83 GLU A C 1
ATOM 644 O O . GLU A 1 83 ? 13.871 -13.082 -3.469 1.00 56.72 83 GLU A O 1
ATOM 649 N N . ARG A 1 84 ? 13.119 -14.972 -4.407 1.00 61.31 84 ARG A N 1
ATOM 650 C CA . ARG A 1 84 ? 11.693 -14.607 -4.326 1.00 61.31 84 ARG A CA 1
ATOM 651 C C . ARG A 1 84 ? 11.063 -15.156 -3.049 1.00 61.31 84 ARG A C 1
ATOM 653 O O . ARG A 1 84 ? 10.991 -16.362 -2.858 1.00 61.31 84 ARG A O 1
ATOM 660 N N . HIS A 1 85 ? 10.600 -14.254 -2.184 1.00 69.44 85 HIS A N 1
ATOM 661 C CA . HIS A 1 85 ? 9.973 -14.592 -0.904 1.00 69.44 85 HIS A CA 1
ATOM 662 C C . HIS A 1 85 ? 8.440 -14.517 -0.948 1.00 69.44 85 HIS A C 1
ATOM 664 O O . HIS A 1 85 ? 7.802 -14.839 0.056 1.00 69.44 85 HIS A O 1
ATOM 670 N N . ASP A 1 86 ? 7.868 -14.098 -2.083 1.00 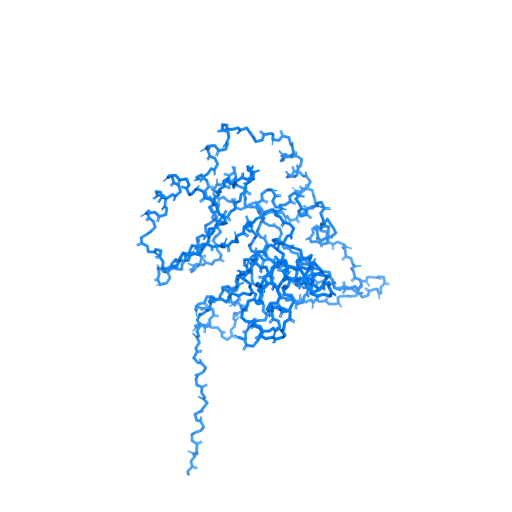85.56 86 ASP A N 1
ATOM 671 C CA . ASP A 1 86 ? 6.438 -13.906 -2.334 1.00 85.56 86 ASP A CA 1
ATOM 672 C C . ASP A 1 86 ? 5.726 -13.262 -1.135 1.00 85.56 86 ASP A C 1
ATOM 674 O O . ASP A 1 86 ? 4.770 -13.803 -0.566 1.00 85.56 86 ASP A O 1
ATOM 678 N N . THR A 1 87 ? 6.283 -12.129 -0.700 1.00 89.81 87 THR A N 1
ATOM 679 C CA . THR A 1 87 ? 5.794 -11.366 0.447 1.00 89.81 87 THR A CA 1
ATOM 680 C C . THR A 1 87 ? 5.084 -10.096 -0.015 1.00 89.81 87 THR A C 1
ATOM 682 O O . THR A 1 87 ? 5.703 -9.193 -0.584 1.00 89.81 87 THR A O 1
ATOM 685 N N . PHE A 1 88 ? 3.786 -10.017 0.265 1.00 93.25 88 PHE A N 1
ATOM 686 C CA . PHE A 1 88 ? 2.896 -8.940 -0.154 1.00 93.25 88 PHE A CA 1
ATOM 687 C C . PHE A 1 88 ? 2.431 -8.134 1.052 1.00 93.25 88 PHE A C 1
ATOM 689 O O . PHE A 1 88 ? 1.891 -8.698 2.004 1.00 93.25 88 PHE A O 1
ATOM 696 N N . LEU A 1 89 ? 2.629 -6.821 1.007 1.00 94.62 89 LEU A N 1
ATOM 697 C CA . LEU A 1 89 ? 2.120 -5.896 2.012 1.00 94.62 89 LEU A CA 1
ATOM 698 C C . LEU A 1 89 ? 0.863 -5.204 1.485 1.00 94.62 89 LEU A C 1
ATOM 700 O O . LEU A 1 89 ? 0.864 -4.699 0.367 1.00 94.62 89 LEU A O 1
ATOM 704 N N . PHE A 1 90 ? -0.175 -5.144 2.308 1.00 93.69 90 PHE A N 1
ATOM 705 C CA . PHE A 1 90 ? -1.391 -4.380 2.070 1.00 93.69 90 PHE A CA 1
ATOM 706 C C . PHE A 1 90 ? -1.415 -3.213 3.048 1.00 93.69 90 PHE A C 1
ATOM 708 O O . PHE A 1 90 ? -1.478 -3.437 4.258 1.00 93.69 90 PHE A O 1
ATOM 715 N N . GLU A 1 91 ? -1.360 -2.001 2.499 1.00 92.00 91 GLU A N 1
ATOM 716 C CA . GLU A 1 91 ? -1.151 -0.724 3.191 1.00 92.00 91 GLU A CA 1
ATOM 717 C C . GLU A 1 91 ? 0.215 -0.586 3.885 1.00 92.00 91 GLU A C 1
ATOM 719 O O . GLU A 1 91 ? 0.645 -1.428 4.680 1.00 92.00 91 GLU A O 1
ATOM 724 N N . ILE A 1 92 ? 0.901 0.524 3.600 1.00 93.94 92 ILE A N 1
ATOM 725 C CA . ILE A 1 92 ? 2.182 0.911 4.202 1.00 93.94 92 ILE A CA 1
ATOM 726 C C . ILE A 1 92 ? 2.013 2.204 5.002 1.00 93.94 92 ILE A C 1
ATOM 728 O O . ILE A 1 92 ? 2.433 3.283 4.595 1.00 93.94 92 ILE A O 1
ATOM 732 N N . GLY A 1 93 ? 1.371 2.091 6.163 1.00 92.38 93 GLY A N 1
ATOM 733 C CA . GLY A 1 93 ? 1.113 3.226 7.049 1.00 92.38 93 GLY A CA 1
ATOM 734 C C . GLY A 1 93 ? 2.295 3.622 7.945 1.00 92.38 93 GLY A C 1
ATOM 735 O O . GLY A 1 93 ? 3.336 2.967 7.999 1.00 92.38 93 GLY A O 1
ATOM 736 N N . SER A 1 94 ? 2.102 4.678 8.731 1.00 92.38 94 SER A N 1
ATOM 737 C CA . SER A 1 94 ? 3.107 5.322 9.594 1.00 92.38 94 SER A CA 1
ATOM 738 C C . SER A 1 94 ? 3.731 4.397 10.643 1.00 92.38 94 SER A C 1
ATOM 740 O O . SER A 1 94 ? 4.854 4.612 11.098 1.00 92.38 94 SER A O 1
ATOM 742 N N . THR A 1 95 ? 3.025 3.330 11.014 1.00 93.06 95 THR A N 1
ATOM 743 C CA . THR A 1 95 ? 3.483 2.324 11.983 1.00 93.06 95 THR A CA 1
ATOM 744 C C . THR A 1 95 ? 4.257 1.174 11.340 1.00 93.06 95 THR A C 1
ATOM 746 O O . THR A 1 95 ? 4.646 0.238 12.043 1.00 93.06 95 THR A O 1
ATOM 749 N N . PHE A 1 96 ? 4.520 1.228 10.028 1.00 94.75 96 PHE A N 1
ATOM 750 C CA . PHE A 1 96 ? 5.193 0.165 9.285 1.00 94.75 96 PHE A CA 1
ATOM 751 C C . PHE A 1 96 ? 6.530 -0.239 9.919 1.00 94.75 96 PHE A C 1
ATOM 753 O O . PHE A 1 96 ? 6.721 -1.416 10.218 1.00 94.75 96 PHE A O 1
ATOM 760 N N . ARG A 1 97 ? 7.425 0.720 10.214 1.00 94.06 97 ARG A N 1
ATOM 761 C CA . ARG A 1 97 ? 8.734 0.425 10.833 1.00 94.06 97 ARG A CA 1
ATOM 762 C C . ARG A 1 97 ? 8.577 -0.368 12.133 1.00 94.06 97 ARG A C 1
ATOM 764 O O . ARG A 1 97 ? 9.230 -1.394 12.306 1.00 94.06 97 ARG A O 1
ATOM 771 N N . ILE A 1 98 ? 7.727 0.107 13.043 1.00 92.75 98 ILE A N 1
ATOM 772 C CA . ILE A 1 98 ? 7.529 -0.523 14.357 1.00 92.75 98 ILE A CA 1
ATOM 773 C C . ILE A 1 98 ? 6.909 -1.911 14.180 1.00 92.75 98 ILE A C 1
ATOM 775 O O . ILE A 1 98 ? 7.421 -2.882 14.727 1.00 92.75 98 ILE A O 1
ATOM 779 N N . SER A 1 99 ? 5.881 -2.031 13.340 1.00 92.25 99 SER A N 1
ATOM 780 C CA . SER A 1 99 ? 5.198 -3.306 13.097 1.00 92.25 99 SER A CA 1
ATOM 781 C C . SER A 1 99 ? 6.118 -4.349 12.453 1.00 92.25 99 SER A C 1
ATOM 783 O O . SER A 1 99 ? 6.067 -5.529 12.799 1.00 92.25 99 SER A O 1
ATOM 785 N N . MET A 1 100 ? 7.008 -3.929 11.550 1.00 92.94 100 MET A N 1
ATOM 786 C CA . MET A 1 100 ? 8.016 -4.817 10.969 1.00 92.94 100 MET A CA 1
ATOM 787 C C . MET A 1 100 ? 9.005 -5.323 12.025 1.00 92.94 100 MET A C 1
ATOM 789 O O . MET A 1 100 ? 9.299 -6.518 12.050 1.00 92.94 100 MET A O 1
ATOM 793 N N . LEU A 1 101 ? 9.498 -4.441 12.904 1.00 91.88 101 LEU A N 1
ATOM 794 C CA . LEU A 1 101 ? 10.422 -4.802 13.987 1.00 91.88 101 LEU A CA 1
ATOM 795 C C . LEU A 1 101 ? 9.776 -5.739 15.018 1.00 91.88 101 LEU A C 1
ATOM 797 O O . LEU A 1 101 ? 10.421 -6.684 15.466 1.00 91.88 101 LEU A O 1
ATOM 801 N N . GLU A 1 102 ? 8.520 -5.484 15.388 1.00 90.38 102 GLU A N 1
ATOM 802 C CA . GLU A 1 102 ? 7.813 -6.237 16.429 1.00 90.38 102 GLU A CA 1
ATOM 803 C C . GLU A 1 102 ? 7.270 -7.585 15.948 1.00 90.38 102 GLU A C 1
ATOM 805 O O . GLU A 1 102 ? 7.284 -8.549 16.715 1.00 90.38 102 GLU A O 1
ATOM 810 N N . TYR A 1 103 ? 6.799 -7.673 14.700 1.00 89.81 103 TYR A N 1
ATOM 811 C CA . TYR A 1 103 ? 6.046 -8.839 14.229 1.00 89.81 103 TYR A CA 1
ATOM 812 C C . TYR A 1 103 ? 6.703 -9.545 13.038 1.00 89.81 103 TYR A C 1
ATOM 814 O O . TYR A 1 103 ? 6.908 -10.759 13.078 1.00 89.81 103 TYR A O 1
ATOM 822 N N . ALA A 1 104 ? 7.056 -8.811 11.979 1.00 89.12 104 ALA A N 1
ATOM 823 C CA . ALA A 1 104 ? 7.509 -9.423 10.727 1.00 89.12 104 ALA A CA 1
ATOM 824 C C . ALA A 1 104 ? 8.927 -10.012 10.827 1.00 89.12 104 ALA A C 1
ATOM 826 O O . ALA A 1 104 ? 9.153 -11.165 10.457 1.00 89.12 104 ALA A O 1
ATOM 827 N N . ILE A 1 105 ? 9.884 -9.257 11.373 1.00 87.88 105 ILE A N 1
ATOM 828 C CA . ILE A 1 105 ? 11.276 -9.704 11.510 1.00 87.88 105 ILE A CA 1
ATOM 829 C C . ILE A 1 105 ? 11.391 -10.912 12.455 1.00 87.88 105 ILE A C 1
ATOM 831 O O . ILE A 1 105 ? 12.057 -11.878 12.072 1.00 87.88 105 ILE A O 1
ATOM 835 N N . PRO A 1 106 ? 10.716 -10.949 13.624 1.00 87.62 106 PRO A N 1
ATOM 836 C CA . PRO A 1 106 ? 10.653 -12.157 14.452 1.00 87.62 106 PRO A CA 1
ATOM 837 C C . PRO A 1 106 ? 10.044 -13.368 13.732 1.00 87.62 106 PRO A C 1
ATOM 839 O O . PRO A 1 106 ? 10.477 -14.494 13.965 1.00 87.62 106 PRO A O 1
ATOM 842 N N . ALA A 1 107 ? 9.106 -13.146 12.803 1.00 82.44 107 ALA A N 1
ATOM 843 C CA . ALA A 1 107 ? 8.561 -14.177 11.916 1.00 82.44 107 ALA A CA 1
ATOM 844 C C . ALA A 1 107 ? 9.479 -14.520 10.717 1.00 82.44 107 ALA A C 1
ATOM 846 O O . ALA A 1 107 ? 9.084 -15.264 9.816 1.00 82.44 107 ALA A O 1
ATOM 847 N N . ASN A 1 108 ? 10.718 -14.009 10.696 1.00 80.81 108 ASN A N 1
ATOM 848 C CA . ASN A 1 108 ? 11.699 -14.185 9.623 1.00 80.81 108 ASN A CA 1
ATOM 849 C C . ASN A 1 108 ? 11.196 -13.661 8.262 1.00 80.81 108 ASN A C 1
ATOM 851 O O . ASN A 1 108 ? 11.324 -14.317 7.220 1.00 80.81 108 ASN A O 1
ATOM 855 N N . ILE A 1 109 ? 10.593 -12.470 8.296 1.00 82.69 109 ILE A N 1
ATOM 856 C CA . ILE A 1 109 ? 10.123 -11.711 7.139 1.00 82.69 109 ILE A CA 1
ATOM 857 C C . ILE A 1 109 ? 10.846 -10.361 7.137 1.00 82.69 109 ILE A C 1
ATOM 859 O O . ILE A 1 109 ? 10.588 -9.498 7.971 1.00 82.69 109 ILE A O 1
ATOM 863 N N . ASN A 1 110 ? 11.791 -10.192 6.216 1.00 79.81 110 ASN A N 1
ATOM 864 C CA . ASN A 1 110 ? 12.706 -9.044 6.166 1.00 79.81 110 ASN A CA 1
ATOM 865 C C . ASN A 1 110 ? 12.800 -8.397 4.772 1.00 79.81 110 ASN A C 1
ATOM 867 O O . ASN A 1 110 ? 13.692 -7.591 4.519 1.00 79.81 110 ASN A O 1
ATOM 871 N N . ARG A 1 111 ? 11.889 -8.762 3.870 1.00 82.25 111 ARG A N 1
ATOM 872 C CA . ARG A 1 111 ? 11.802 -8.268 2.497 1.00 82.25 111 ARG A CA 1
ATOM 873 C C . ARG A 1 111 ? 10.335 -8.153 2.110 1.00 82.25 111 ARG A C 1
ATOM 875 O O . ARG A 1 111 ? 9.522 -8.966 2.544 1.00 82.25 111 ARG A O 1
ATOM 882 N N . LEU A 1 112 ? 10.029 -7.165 1.279 1.00 89.00 112 LEU A N 1
ATOM 883 C CA . LEU A 1 112 ? 8.745 -7.036 0.601 1.00 89.00 112 LEU A CA 1
ATOM 884 C C . LEU A 1 112 ? 8.964 -7.208 -0.894 1.00 89.00 112 LEU A C 1
ATOM 886 O O . LEU A 1 112 ? 9.896 -6.625 -1.449 1.00 89.00 112 LEU A O 1
ATOM 890 N N . ASP A 1 113 ? 8.103 -7.985 -1.539 1.00 90.25 113 ASP A N 1
ATOM 891 C CA . ASP A 1 113 ? 8.165 -8.181 -2.982 1.00 90.25 113 ASP A CA 1
ATOM 892 C C . ASP A 1 113 ? 7.097 -7.389 -3.742 1.00 90.25 113 ASP A C 1
ATOM 894 O O . ASP A 1 113 ? 7.285 -7.112 -4.926 1.00 90.25 113 ASP A O 1
ATOM 898 N N . ALA A 1 114 ? 6.004 -6.997 -3.083 1.00 94.06 114 ALA A N 1
ATOM 899 C CA . ALA A 1 114 ? 5.082 -5.981 -3.583 1.00 94.06 114 ALA A CA 1
ATOM 900 C C . ALA A 1 114 ? 4.308 -5.306 -2.444 1.00 94.06 114 ALA A C 1
ATOM 902 O O . ALA A 1 114 ? 4.101 -5.893 -1.378 1.00 94.06 114 ALA A O 1
ATOM 903 N N . ILE A 1 115 ? 3.863 -4.078 -2.702 1.00 95.81 115 ILE A N 1
ATOM 904 C CA . ILE A 1 115 ? 2.999 -3.289 -1.824 1.00 95.81 115 ILE A CA 1
ATOM 905 C C . ILE A 1 115 ? 1.714 -2.954 -2.582 1.00 95.81 115 ILE A C 1
ATOM 907 O O . ILE A 1 115 ? 1.761 -2.486 -3.716 1.00 95.81 115 ILE A O 1
ATOM 911 N N . PHE A 1 116 ? 0.572 -3.172 -1.946 1.00 95.06 116 PHE A N 1
ATOM 912 C CA . PHE A 1 116 ? -0.756 -2.902 -2.477 1.00 95.06 116 PHE A CA 1
ATOM 913 C C . PHE A 1 116 ? -1.456 -1.882 -1.585 1.00 95.06 116 PHE A C 1
ATOM 915 O O . PHE A 1 116 ? -1.663 -2.139 -0.398 1.00 95.06 116 PHE A O 1
ATOM 922 N N . CYS A 1 117 ? -1.832 -0.738 -2.146 1.00 91.44 117 CYS A N 1
ATOM 923 C CA . CYS A 1 117 ? -2.606 0.276 -1.435 1.00 91.44 117 CYS A CA 1
ATOM 924 C C . CYS A 1 117 ? -4.076 0.147 -1.840 1.00 91.44 117 CYS A C 1
ATOM 926 O O . CYS A 1 117 ? -4.395 0.170 -3.030 1.00 91.44 117 CYS A O 1
ATOM 928 N N . MET A 1 118 ? -4.966 -0.064 -0.867 1.00 84.25 118 MET A N 1
ATOM 929 C CA . MET A 1 118 ? -6.401 -0.249 -1.128 1.00 84.25 118 MET A CA 1
ATOM 930 C C . MET A 1 118 ? -7.127 1.089 -1.183 1.00 84.25 118 MET A C 1
ATOM 932 O O . MET A 1 118 ? -7.969 1.294 -2.060 1.00 84.25 118 MET A O 1
ATOM 936 N N . GLY A 1 119 ? -6.798 1.968 -0.234 1.00 79.69 119 GLY A N 1
ATOM 937 C CA . GLY A 1 119 ? -7.372 3.300 -0.095 1.00 79.69 119 GLY A CA 1
ATOM 938 C C . GLY A 1 119 ? -6.519 4.410 -0.708 1.00 79.69 119 GLY A C 1
ATOM 939 O O . GLY A 1 119 ? -5.369 4.218 -1.105 1.00 79.69 119 GLY A O 1
ATOM 940 N N . SER A 1 120 ? -7.112 5.602 -0.769 1.00 80.50 120 SER A N 1
ATOM 941 C CA . SER A 1 120 ? -6.455 6.841 -1.207 1.00 80.50 120 SER A CA 1
ATOM 942 C C . SER A 1 120 ? -6.123 7.800 -0.060 1.00 80.50 120 SER A C 1
ATOM 944 O O . SER A 1 120 ? -5.692 8.921 -0.313 1.00 80.50 120 SER A O 1
ATOM 946 N N . ASP A 1 121 ? -6.382 7.409 1.185 1.00 83.38 121 ASP A N 1
ATOM 947 C CA . ASP A 1 121 ? -6.141 8.264 2.345 1.00 83.38 121 ASP A CA 1
ATOM 948 C C . ASP A 1 121 ? -4.675 8.171 2.793 1.00 83.38 121 ASP A C 1
ATOM 950 O O . ASP A 1 121 ? -3.968 7.213 2.482 1.00 83.38 121 ASP A O 1
ATOM 954 N N . GLU A 1 122 ? -4.188 9.176 3.522 1.00 82.62 122 GLU A N 1
ATOM 955 C CA . GLU A 1 122 ? -2.766 9.283 3.882 1.00 82.62 122 GLU A CA 1
ATOM 956 C C . GLU A 1 122 ? -2.267 8.058 4.657 1.00 82.62 122 GLU A C 1
ATOM 958 O O . GLU A 1 122 ? -1.157 7.572 4.431 1.00 82.62 122 GLU A O 1
ATOM 963 N N . SER A 1 123 ? -3.107 7.495 5.525 1.00 84.31 123 SER A N 1
ATOM 964 C CA . SER A 1 123 ? -2.769 6.303 6.306 1.00 84.31 123 SER A CA 1
ATOM 965 C C . SER A 1 123 ? -2.495 5.039 5.489 1.00 84.31 123 SER A C 1
ATOM 967 O O . SER A 1 123 ? -1.821 4.142 6.000 1.00 84.31 123 SER A O 1
ATOM 969 N N . SER A 1 124 ? -2.940 4.974 4.231 1.00 86.31 124 SER A N 1
ATOM 970 C CA . SER A 1 124 ? -2.667 3.857 3.320 1.00 86.31 124 SER A CA 1
ATOM 971 C C . SER A 1 124 ? -1.193 3.779 2.899 1.00 86.31 124 SER A C 1
ATOM 973 O O . SER A 1 124 ? -0.675 2.699 2.604 1.00 86.31 124 SER A O 1
ATOM 975 N N . PHE A 1 125 ? -0.478 4.910 2.879 1.00 91.31 125 PHE A N 1
ATOM 976 C CA . PHE A 1 125 ? 0.887 4.955 2.342 1.00 91.31 125 PHE A CA 1
ATOM 977 C C . PHE A 1 125 ? 1.836 5.950 3.023 1.00 91.31 125 PHE A C 1
ATOM 979 O O . PHE A 1 125 ? 2.945 6.160 2.539 1.00 91.31 125 PHE A O 1
ATOM 986 N N . ASN A 1 126 ? 1.496 6.538 4.169 1.00 92.75 126 ASN A N 1
ATOM 987 C CA . ASN A 1 126 ? 2.392 7.481 4.854 1.00 92.75 126 ASN A CA 1
ATOM 988 C C . ASN A 1 126 ? 3.635 6.872 5.521 1.00 92.75 126 ASN A C 1
ATOM 990 O O . ASN A 1 126 ? 4.482 7.598 6.040 1.00 92.75 126 ASN A O 1
ATOM 994 N N . GLY A 1 127 ? 3.794 5.551 5.473 1.00 94.62 127 GLY A N 1
ATOM 995 C CA . GLY A 1 127 ? 5.036 4.844 5.782 1.00 94.62 127 GLY A CA 1
ATOM 996 C C . GLY A 1 127 ? 5.928 4.591 4.563 1.00 94.62 127 GLY A C 1
ATOM 997 O O . GLY A 1 127 ? 6.934 3.903 4.694 1.00 94.62 127 GLY A O 1
ATOM 998 N N . ILE A 1 128 ? 5.588 5.093 3.374 1.00 94.81 128 ILE A N 1
ATOM 999 C CA . ILE A 1 128 ? 6.246 4.722 2.111 1.00 94.81 128 ILE A CA 1
ATOM 1000 C C . ILE A 1 128 ? 7.768 4.941 2.082 1.00 94.81 128 ILE A C 1
ATOM 1002 O O . ILE A 1 128 ? 8.497 4.167 1.463 1.00 94.81 128 ILE A O 1
ATOM 1006 N N . ASP A 1 129 ? 8.280 5.964 2.767 1.00 93.75 129 ASP A N 1
ATOM 1007 C CA . ASP A 1 129 ? 9.711 6.293 2.765 1.00 93.75 129 ASP A CA 1
ATOM 1008 C C . ASP A 1 129 ? 10.542 5.210 3.487 1.00 93.75 129 ASP A C 1
ATOM 1010 O O . ASP A 1 129 ? 11.732 5.030 3.233 1.00 93.75 129 ASP A O 1
ATOM 1014 N N . GLU A 1 130 ? 9.889 4.390 4.317 1.00 93.75 130 GLU A N 1
ATOM 1015 C CA . GLU A 1 130 ? 10.471 3.218 4.977 1.00 93.75 130 GLU A CA 1
ATOM 1016 C C . GLU A 1 130 ? 10.787 2.064 4.022 1.00 93.75 130 GLU A C 1
ATOM 1018 O O . GLU A 1 130 ? 11.532 1.148 4.381 1.00 93.75 130 GLU A O 1
ATOM 1023 N N . THR A 1 131 ? 10.291 2.110 2.780 1.00 91.00 131 THR A N 1
ATOM 1024 C CA . THR A 1 131 ? 10.674 1.140 1.739 1.00 91.00 131 THR A CA 1
ATOM 1025 C C . THR A 1 131 ? 12.187 1.068 1.540 1.00 91.00 131 THR A C 1
ATOM 1027 O O . THR A 1 131 ? 12.711 0.007 1.198 1.00 91.00 131 THR A O 1
ATOM 1030 N N . ARG A 1 132 ? 12.912 2.149 1.854 1.00 90.31 132 ARG A N 1
ATOM 1031 C CA . ARG A 1 132 ? 14.377 2.205 1.808 1.00 90.31 132 ARG A CA 1
ATOM 1032 C C . ARG A 1 132 ? 15.089 1.218 2.739 1.00 90.31 132 ARG A C 1
ATOM 1034 O O . ARG A 1 132 ? 16.263 0.910 2.529 1.00 90.31 132 ARG A O 1
ATOM 1041 N N . GLU A 1 133 ? 14.417 0.749 3.790 1.00 87.62 133 GLU A N 1
ATOM 1042 C CA . GLU A 1 133 ? 15.004 -0.184 4.759 1.00 87.62 133 GLU A CA 1
ATOM 1043 C C . GLU A 1 133 ? 14.781 -1.647 4.366 1.00 87.62 133 GLU A C 1
ATOM 1045 O O . GLU A 1 133 ? 15.578 -2.511 4.724 1.00 87.62 133 GLU A O 1
ATOM 1050 N N . VAL A 1 134 ? 13.735 -1.927 3.582 1.00 85.00 134 VAL A N 1
ATOM 1051 C CA . VAL A 1 134 ? 13.398 -3.280 3.097 1.00 85.00 134 VAL A CA 1
ATOM 1052 C C . VAL A 1 134 ? 13.909 -3.555 1.679 1.00 85.00 134 VAL A C 1
ATOM 1054 O O . VAL A 1 134 ? 13.633 -4.608 1.103 1.00 85.00 134 VAL A O 1
ATOM 1057 N N . GLN A 1 135 ? 14.675 -2.618 1.117 1.00 84.25 135 GLN A N 1
ATOM 1058 C CA . GLN A 1 135 ? 15.285 -2.691 -0.208 1.00 84.25 135 GLN A CA 1
ATOM 1059 C C . GLN A 1 135 ? 16.800 -2.876 -0.140 1.00 84.25 135 GLN A C 1
ATOM 1061 O O . GLN A 1 135 ? 17.485 -2.368 0.751 1.00 84.25 135 GLN A O 1
ATOM 1066 N N . LYS A 1 136 ? 17.351 -3.575 -1.139 1.00 84.50 136 LYS A N 1
ATOM 1067 C CA . LYS A 1 136 ? 18.801 -3.669 -1.339 1.00 84.50 136 LYS A CA 1
ATOM 1068 C C . LYS A 1 136 ? 19.290 -2.430 -2.094 1.00 84.50 136 LYS A C 1
ATOM 1070 O O . LYS A 1 136 ? 18.780 -2.134 -3.171 1.00 84.50 136 LYS A O 1
ATOM 1075 N N . TYR A 1 137 ? 20.318 -1.769 -1.565 1.00 87.69 137 TYR A N 1
ATOM 1076 C CA . TYR A 1 137 ? 20.973 -0.624 -2.204 1.00 87.69 137 TYR A CA 1
ATOM 1077 C C . TYR A 1 137 ? 22.399 -0.956 -2.632 1.00 87.69 137 TYR A C 1
ATOM 1079 O O . TYR A 1 137 ? 23.110 -1.706 -1.960 1.00 87.69 137 TYR A O 1
ATOM 1087 N N . GLU A 1 138 ? 22.820 -0.331 -3.721 1.00 88.94 138 GLU A N 1
ATOM 1088 C CA . GLU A 1 138 ? 24.208 -0.146 -4.113 1.00 88.94 138 GLU A CA 1
ATOM 1089 C C . GLU A 1 138 ? 24.692 1.251 -3.727 1.00 88.94 138 GLU A C 1
ATOM 1091 O O . GLU A 1 138 ? 23.908 2.154 -3.420 1.00 88.94 138 GLU A O 1
ATOM 1096 N N . ARG A 1 139 ? 26.020 1.398 -3.690 1.00 90.25 139 ARG A N 1
ATOM 1097 C CA . ARG A 1 139 ? 26.701 2.656 -3.371 1.00 90.25 139 ARG A CA 1
ATOM 1098 C C . ARG A 1 139 ? 27.732 3.009 -4.446 1.00 90.25 139 ARG A C 1
ATOM 1100 O O . ARG A 1 139 ? 28.931 2.944 -4.165 1.00 90.25 139 ARG A O 1
ATOM 1107 N N . PRO A 1 140 ? 27.294 3.303 -5.678 1.00 88.31 140 PRO A N 1
ATOM 1108 C CA . PRO A 1 140 ? 28.193 3.747 -6.736 1.00 88.31 140 PRO A CA 1
ATOM 1109 C C . PRO A 1 140 ? 28.850 5.095 -6.398 1.00 88.31 140 PRO A C 1
ATOM 1111 O O . PRO A 1 140 ? 28.366 5.873 -5.569 1.00 88.31 140 PRO A O 1
ATOM 1114 N N . VAL A 1 141 ? 29.972 5.365 -7.067 1.00 86.19 141 VAL A N 1
ATOM 1115 C CA . VAL A 1 141 ? 30.689 6.644 -7.013 1.00 86.19 141 VAL A CA 1
ATOM 1116 C C . VAL A 1 141 ? 30.523 7.324 -8.364 1.00 86.19 141 VAL A C 1
ATOM 1118 O O . VAL A 1 141 ? 30.876 6.749 -9.391 1.00 86.19 141 VAL A O 1
ATOM 1121 N N . GLY A 1 142 ? 29.960 8.528 -8.373 1.00 82.31 142 GLY A N 1
ATOM 1122 C CA . GLY A 1 142 ? 29.794 9.304 -9.595 1.00 82.31 142 GLY A CA 1
ATOM 1123 C C . GLY A 1 142 ? 31.123 9.814 -10.154 1.00 82.31 142 GLY A C 1
ATOM 1124 O O . GLY A 1 142 ? 32.137 9.857 -9.458 1.00 82.31 142 GLY A O 1
ATOM 1125 N N . ASN A 1 143 ? 31.099 10.270 -11.410 1.00 82.44 143 ASN A N 1
ATOM 1126 C CA . ASN A 1 143 ? 32.257 10.887 -12.079 1.00 82.44 143 ASN A CA 1
ATOM 1127 C C . ASN A 1 143 ? 32.794 12.135 -11.346 1.00 82.44 143 ASN A C 1
ATOM 1129 O O . ASN A 1 143 ? 33.945 12.515 -11.515 1.00 82.44 143 ASN A O 1
ATOM 1133 N N . ASP A 1 144 ? 31.954 12.761 -10.525 1.00 83.75 144 ASP A N 1
ATOM 1134 C CA . ASP A 1 144 ? 32.243 13.877 -9.624 1.00 83.75 144 ASP A CA 1
ATOM 1135 C C . ASP A 1 144 ? 32.840 13.442 -8.269 1.00 83.75 144 ASP A C 1
ATOM 1137 O O . ASP A 1 144 ? 33.037 14.269 -7.380 1.00 83.75 144 ASP A O 1
ATOM 1141 N N . GLY A 1 145 ? 33.117 12.146 -8.079 1.00 83.06 145 GLY A N 1
ATOM 1142 C CA . GLY A 1 145 ? 33.643 11.574 -6.836 1.00 83.06 145 GLY A CA 1
ATOM 1143 C C . GLY A 1 145 ? 32.606 11.442 -5.716 1.00 83.06 145 GLY A C 1
ATOM 1144 O O . GLY A 1 145 ? 32.943 11.030 -4.605 1.00 83.06 145 GLY A O 1
ATOM 1145 N N . ILE A 1 146 ? 31.340 11.781 -5.978 1.00 85.19 146 ILE A N 1
ATOM 1146 C CA . ILE A 1 146 ? 30.269 11.732 -4.981 1.00 85.19 146 ILE A CA 1
ATOM 1147 C C . ILE A 1 146 ? 29.709 10.311 -4.893 1.00 85.19 146 ILE A C 1
ATOM 1149 O O . ILE A 1 146 ? 29.261 9.744 -5.886 1.00 85.19 146 ILE A O 1
ATOM 1153 N N . VAL A 1 147 ? 29.689 9.752 -3.680 1.00 86.44 147 VAL A N 1
ATOM 1154 C CA . VAL A 1 147 ? 29.006 8.484 -3.383 1.00 86.44 147 VAL A CA 1
ATOM 1155 C C . VAL A 1 147 ? 27.515 8.744 -3.193 1.00 86.44 147 VAL A C 1
ATOM 1157 O O . VAL A 1 147 ? 27.140 9.610 -2.397 1.00 86.44 147 VAL A O 1
ATOM 1160 N N . PHE A 1 148 ? 26.670 7.971 -3.869 1.00 88.69 148 PHE A N 1
ATOM 1161 C CA . PHE A 1 148 ? 25.213 8.049 -3.743 1.00 88.69 148 PHE A CA 1
ATOM 1162 C C . PHE A 1 148 ? 24.592 6.671 -3.496 1.00 88.69 148 PHE A C 1
ATOM 1164 O O . PHE A 1 148 ? 25.276 5.654 -3.589 1.00 88.69 148 PHE A O 1
ATOM 1171 N N . TYR A 1 149 ? 23.321 6.642 -3.093 1.00 88.81 149 TYR A N 1
ATOM 1172 C CA . TYR A 1 149 ? 22.569 5.412 -2.837 1.00 88.81 149 TYR A CA 1
ATOM 1173 C C . TYR A 1 149 ? 21.612 5.112 -3.986 1.00 88.81 149 TYR A C 1
ATOM 1175 O O . TYR A 1 149 ? 20.716 5.904 -4.271 1.00 88.81 149 TYR A O 1
ATOM 1183 N N . GLU A 1 150 ? 21.745 3.932 -4.583 1.00 86.50 150 GLU A N 1
ATOM 1184 C CA . GLU A 1 150 ? 20.895 3.492 -5.691 1.00 86.50 150 GLU A CA 1
ATOM 1185 C C . GLU A 1 150 ? 20.204 2.165 -5.344 1.00 86.50 150 GLU A C 1
ATOM 1187 O O . GLU A 1 150 ? 20.883 1.217 -4.943 1.00 86.50 150 GLU A O 1
ATOM 1192 N N . PRO A 1 151 ? 18.866 2.059 -5.424 1.00 86.56 151 PRO A N 1
ATOM 1193 C CA . PRO A 1 151 ? 18.182 0.798 -5.159 1.00 86.56 151 PRO A CA 1
ATOM 1194 C C . PRO A 1 151 ? 18.478 -0.205 -6.284 1.00 86.56 151 PRO A C 1
ATOM 1196 O O . PRO A 1 151 ? 18.193 0.071 -7.445 1.00 86.56 151 PRO A O 1
ATOM 1199 N N . LYS A 1 152 ? 18.968 -1.408 -5.948 1.00 85.31 152 LYS A N 1
ATOM 1200 C CA . LYS A 1 152 ? 19.179 -2.481 -6.945 1.00 85.31 152 LYS A CA 1
ATOM 1201 C C . LYS A 1 152 ? 17.876 -2.870 -7.637 1.00 85.31 152 LYS A C 1
ATOM 1203 O O . LYS A 1 152 ? 17.843 -3.155 -8.827 1.00 85.31 152 LYS A O 1
ATOM 1208 N N . ILE A 1 153 ? 16.815 -2.966 -6.839 1.00 84.38 153 ILE A N 1
ATOM 1209 C CA . ILE A 1 153 ? 15.470 -3.339 -7.267 1.00 84.38 153 ILE A CA 1
ATOM 1210 C C . ILE A 1 153 ? 14.507 -2.441 -6.501 1.00 84.38 153 ILE A C 1
ATOM 1212 O O . ILE A 1 153 ? 14.502 -2.435 -5.268 1.00 84.38 153 ILE A O 1
ATOM 1216 N N . ARG A 1 154 ? 13.693 -1.685 -7.236 1.00 89.88 154 ARG A N 1
ATOM 1217 C CA . ARG A 1 154 ? 12.612 -0.877 -6.667 1.00 89.88 154 ARG A CA 1
ATOM 1218 C C . ARG A 1 154 ? 11.443 -1.804 -6.329 1.00 89.88 154 ARG A C 1
ATOM 1220 O O . ARG A 1 154 ? 11.059 -2.623 -7.161 1.00 89.88 154 ARG A O 1
ATOM 1227 N N . VAL A 1 155 ? 10.876 -1.690 -5.127 1.00 91.44 155 VAL A N 1
ATOM 1228 C CA . VAL A 1 155 ? 9.710 -2.505 -4.738 1.00 91.44 155 VAL A CA 1
ATOM 1229 C C . VAL A 1 155 ? 8.504 -2.073 -5.579 1.00 91.44 155 VAL A C 1
ATOM 1231 O O . VAL A 1 155 ? 8.188 -0.880 -5.597 1.00 91.44 155 VAL A O 1
ATOM 1234 N N . PRO A 1 156 ? 7.831 -2.999 -6.283 1.00 94.88 156 PRO A N 1
ATOM 1235 C CA . PRO A 1 156 ? 6.565 -2.721 -6.943 1.00 94.88 156 PRO A CA 1
ATOM 1236 C C . PRO A 1 156 ? 5.524 -2.245 -5.937 1.00 94.88 156 PRO A C 1
ATOM 1238 O O . PRO A 1 156 ? 5.219 -2.951 -4.976 1.00 94.88 156 PRO A O 1
ATOM 1241 N N . ILE A 1 157 ? 4.972 -1.064 -6.184 1.00 96.06 157 ILE A N 1
ATOM 1242 C CA . ILE A 1 157 ? 3.788 -0.572 -5.492 1.00 96.06 157 ILE A CA 1
ATOM 1243 C C . ILE A 1 157 ? 2.636 -0.459 -6.482 1.00 96.06 157 ILE A C 1
ATOM 1245 O O . ILE A 1 157 ? 2.848 -0.096 -7.644 1.00 96.06 157 ILE A O 1
ATOM 1249 N N . TYR A 1 158 ? 1.442 -0.800 -6.018 1.00 96.38 158 TYR A N 1
ATOM 1250 C CA . TYR A 1 158 ? 0.215 -0.763 -6.794 1.00 96.38 158 TYR A CA 1
ATOM 1251 C C . TYR A 1 158 ? -0.760 0.230 -6.167 1.00 96.38 158 TYR A C 1
ATOM 1253 O O . TYR A 1 158 ? -1.117 0.097 -4.995 1.00 96.38 158 TYR A O 1
ATOM 1261 N N . PHE A 1 159 ? -1.174 1.216 -6.959 1.00 93.31 159 PHE A N 1
ATOM 1262 C CA . PHE A 1 159 ? -2.081 2.288 -6.553 1.00 93.31 159 PHE A CA 1
ATOM 1263 C C . PHE A 1 159 ? -3.328 2.310 -7.429 1.00 93.31 159 PHE A C 1
ATOM 1265 O O . PHE A 1 159 ? -3.227 2.096 -8.633 1.00 93.31 159 PHE A O 1
ATOM 1272 N N . THR A 1 160 ? -4.482 2.669 -6.866 1.00 88.94 160 THR A N 1
ATOM 1273 C CA . THR A 1 160 ? -5.590 3.196 -7.679 1.00 88.94 160 THR A CA 1
ATOM 1274 C C . THR A 1 160 ? -5.225 4.578 -8.232 1.00 88.94 160 THR A C 1
ATOM 1276 O O . THR A 1 160 ? -4.302 5.234 -7.738 1.00 88.94 160 THR A O 1
ATOM 1279 N N . SER A 1 161 ? -5.957 5.066 -9.236 1.00 86.69 161 SER A N 1
ATOM 1280 C CA . SER A 1 161 ? -5.789 6.439 -9.739 1.00 86.69 161 SER A CA 1
ATOM 1281 C C . SER A 1 161 ? -5.957 7.489 -8.627 1.00 86.69 161 SER A C 1
ATOM 1283 O O . SER A 1 161 ? -5.126 8.387 -8.498 1.00 86.69 161 SER A O 1
ATOM 1285 N N . SER A 1 162 ? -6.968 7.335 -7.764 1.00 84.94 162 SER A N 1
ATOM 1286 C CA . SER A 1 162 ? -7.209 8.227 -6.622 1.00 84.94 162 SER A CA 1
ATOM 1287 C C . SER A 1 162 ? -6.051 8.228 -5.620 1.00 84.94 162 SER A C 1
ATOM 1289 O O . SER A 1 162 ? -5.646 9.294 -5.152 1.00 84.94 162 SER A O 1
ATOM 1291 N N . ALA A 1 163 ? -5.484 7.056 -5.315 1.00 88.19 163 ALA A N 1
ATOM 1292 C CA . ALA A 1 163 ? -4.331 6.949 -4.426 1.00 88.19 163 ALA A CA 1
ATOM 1293 C C . ALA A 1 163 ? -3.071 7.576 -5.043 1.00 88.19 163 ALA A C 1
ATOM 1295 O O . ALA A 1 163 ? -2.342 8.275 -4.344 1.00 88.19 163 ALA A O 1
ATOM 1296 N N . LEU A 1 164 ? -2.845 7.408 -6.352 1.00 91.69 164 LEU A N 1
ATOM 1297 C CA . LEU A 1 164 ? -1.713 8.025 -7.050 1.00 91.69 164 LEU A CA 1
ATOM 1298 C C . LEU A 1 164 ? -1.754 9.558 -6.984 1.00 91.69 164 LEU A C 1
ATOM 1300 O O . LEU A 1 164 ? -0.720 10.180 -6.751 1.00 91.69 164 LEU A O 1
ATOM 1304 N N . ASN A 1 165 ? -2.930 10.168 -7.161 1.00 88.94 165 ASN A N 1
ATOM 1305 C CA . ASN A 1 165 ? -3.078 11.625 -7.084 1.00 88.94 165 ASN A CA 1
ATOM 1306 C C . ASN A 1 165 ? -2.681 12.149 -5.696 1.00 88.94 165 ASN A C 1
ATOM 1308 O O . ASN A 1 165 ? -1.867 13.062 -5.583 1.00 88.94 165 ASN A O 1
ATOM 1312 N N . LYS A 1 166 ? -3.169 11.508 -4.628 1.00 89.06 166 LYS A N 1
ATOM 1313 C CA . LYS A 1 166 ? -2.796 11.858 -3.248 1.00 89.06 166 LYS A CA 1
ATOM 1314 C C . LYS A 1 166 ? -1.325 11.586 -2.946 1.00 89.06 166 LYS A C 1
ATOM 1316 O O . LYS A 1 166 ? -0.663 12.383 -2.284 1.00 89.06 166 LYS A O 1
ATOM 1321 N N . PHE A 1 167 ? -0.788 10.499 -3.488 1.00 92.44 167 PHE A N 1
ATOM 1322 C CA . PHE A 1 167 ? 0.631 10.188 -3.405 1.00 92.44 167 PHE A CA 1
ATOM 1323 C C . PHE A 1 167 ? 1.497 11.265 -4.067 1.00 92.44 167 PHE A C 1
ATOM 1325 O O . PHE A 1 167 ? 2.538 11.632 -3.527 1.00 92.44 167 PHE A O 1
ATOM 1332 N N . ASN A 1 168 ? 1.062 11.811 -5.204 1.00 92.75 168 ASN A N 1
ATOM 1333 C CA . ASN A 1 168 ? 1.736 12.924 -5.863 1.00 92.75 168 ASN A CA 1
ATOM 1334 C C . ASN A 1 168 ? 1.727 14.194 -5.009 1.00 92.75 168 ASN A C 1
ATOM 1336 O O . ASN A 1 168 ? 2.772 14.825 -4.856 1.00 92.75 168 ASN A O 1
ATOM 1340 N N . ASP A 1 169 ? 0.586 14.524 -4.405 1.00 90.88 169 ASP A N 1
ATOM 1341 C CA . ASP A 1 169 ? 0.448 15.713 -3.560 1.00 90.88 169 ASP A CA 1
ATOM 1342 C C . ASP A 1 169 ? 1.387 15.667 -2.341 1.00 90.88 169 ASP A C 1
ATOM 1344 O O . ASP A 1 169 ? 2.028 16.665 -2.007 1.00 90.88 169 ASP A O 1
ATOM 1348 N N . TRP A 1 170 ? 1.501 14.508 -1.684 1.00 92.56 170 TRP A N 1
ATOM 1349 C CA . TRP A 1 170 ? 2.226 14.377 -0.411 1.00 92.56 170 TRP A CA 1
ATOM 1350 C C . TRP A 1 170 ? 3.662 13.853 -0.548 1.00 92.56 170 TRP A C 1
ATOM 1352 O O . TRP A 1 170 ? 4.529 14.201 0.255 1.00 92.56 170 TRP A O 1
ATOM 1362 N N . TYR A 1 171 ? 3.945 13.043 -1.571 1.00 93.19 171 TYR A N 1
ATOM 1363 C CA . TYR A 1 171 ? 5.204 12.302 -1.728 1.00 93.19 171 TYR A CA 1
ATOM 1364 C C . TYR A 1 171 ? 5.830 12.456 -3.124 1.00 93.19 171 TYR A C 1
ATOM 1366 O O . TYR A 1 171 ? 6.570 11.580 -3.580 1.00 93.19 171 TYR A O 1
ATOM 1374 N N . SER A 1 172 ? 5.618 13.595 -3.796 1.00 91.75 172 SER A N 1
ATOM 1375 C CA . SER A 1 172 ? 6.225 13.898 -5.108 1.00 91.75 172 SER A CA 1
ATOM 1376 C C . SER A 1 172 ? 7.745 13.687 -5.161 1.00 91.75 172 SER A C 1
ATOM 1378 O O . SER A 1 172 ? 8.288 13.337 -6.211 1.00 91.75 172 SER A O 1
ATOM 1380 N N . TYR A 1 173 ? 8.467 13.857 -4.048 1.00 90.69 173 TYR A N 1
ATOM 1381 C CA . TYR A 1 173 ? 9.907 13.589 -3.997 1.00 90.69 173 TYR A CA 1
ATOM 1382 C C . TYR A 1 173 ? 10.238 12.102 -4.217 1.00 90.69 173 TYR A C 1
ATOM 1384 O O . TYR A 1 173 ? 11.209 11.810 -4.914 1.00 90.69 173 TYR A O 1
ATOM 1392 N N . ILE A 1 174 ? 9.419 11.171 -3.707 1.00 92.75 174 ILE A N 1
ATOM 1393 C CA . ILE A 1 174 ? 9.577 9.726 -3.939 1.00 92.75 174 ILE A CA 1
ATOM 1394 C C . ILE A 1 174 ? 9.283 9.395 -5.393 1.00 92.75 174 ILE A C 1
ATOM 1396 O O . ILE A 1 174 ? 10.029 8.625 -5.989 1.00 92.75 174 ILE A O 1
ATOM 1400 N N . ILE A 1 175 ? 8.247 9.994 -5.990 1.00 93.06 175 ILE A N 1
ATOM 1401 C CA . ILE A 1 175 ? 7.933 9.819 -7.419 1.00 93.06 175 ILE A CA 1
ATOM 1402 C C . ILE A 1 175 ? 9.119 10.264 -8.270 1.00 93.06 175 ILE A C 1
ATOM 1404 O O . ILE A 1 175 ? 9.617 9.503 -9.097 1.00 93.06 175 ILE A O 1
ATOM 1408 N N . ASN A 1 176 ? 9.622 11.473 -8.017 1.00 89.88 176 ASN A N 1
ATOM 1409 C CA . ASN A 1 176 ? 10.783 12.003 -8.716 1.00 89.88 176 ASN A CA 1
ATOM 1410 C C . ASN A 1 176 ? 11.996 11.078 -8.569 1.00 89.88 176 ASN A C 1
ATOM 1412 O O . ASN A 1 176 ? 12.629 10.760 -9.570 1.00 89.88 176 ASN A O 1
ATOM 1416 N N . TYR A 1 177 ? 12.294 10.612 -7.353 1.00 89.12 177 TYR A N 1
ATOM 1417 C CA . TYR A 1 177 ? 13.408 9.695 -7.094 1.00 89.12 177 TYR A CA 1
ATOM 1418 C C . TYR A 1 177 ? 13.221 8.317 -7.735 1.00 89.12 177 TYR A C 1
ATOM 1420 O O . TYR A 1 177 ? 14.175 7.691 -8.183 1.00 89.12 177 TYR A O 1
ATOM 1428 N N . SER A 1 178 ? 11.979 7.859 -7.829 1.00 91.62 178 SER A N 1
ATOM 1429 C CA . SER A 1 178 ? 11.621 6.566 -8.405 1.00 91.62 178 SER A CA 1
ATOM 1430 C C . SER A 1 178 ? 11.641 6.550 -9.933 1.00 91.62 178 SER A C 1
ATOM 1432 O O . SER A 1 178 ? 11.777 5.474 -10.512 1.00 91.62 178 SER A O 1
ATOM 1434 N N . LEU A 1 179 ? 11.484 7.708 -10.585 1.00 91.06 179 LEU A N 1
ATOM 1435 C CA . LEU A 1 179 ? 11.315 7.827 -12.040 1.00 91.06 179 LEU A CA 1
ATOM 1436 C C . LEU A 1 179 ? 12.444 8.570 -12.763 1.00 91.06 179 LEU A C 1
ATOM 1438 O O . LEU A 1 179 ? 12.429 8.617 -13.991 1.00 91.06 179 LEU A O 1
ATOM 1442 N N . LYS A 1 180 ? 13.383 9.194 -12.043 1.00 80.88 180 LYS A N 1
ATOM 1443 C CA . LYS A 1 180 ? 14.544 9.856 -12.653 1.00 80.88 180 LYS A CA 1
ATOM 1444 C C . LYS A 1 180 ? 15.774 8.970 -12.553 1.00 80.88 180 LYS A C 1
ATOM 1446 O O . LYS A 1 180 ? 16.109 8.495 -11.472 1.00 80.88 180 LYS A O 1
ATOM 1451 N N . ASP A 1 181 ? 16.486 8.856 -13.664 1.00 62.12 181 ASP A N 1
ATOM 1452 C CA . ASP A 1 181 ? 17.703 8.049 -13.751 1.00 62.12 181 ASP A CA 1
ATOM 1453 C C . ASP A 1 181 ? 18.928 8.735 -13.109 1.00 62.12 181 ASP A C 1
ATOM 1455 O O . ASP A 1 181 ? 19.868 8.061 -12.708 1.00 62.12 181 ASP A O 1
ATOM 1459 N N . ASP A 1 182 ? 18.893 10.061 -12.918 1.00 63.31 182 ASP A N 1
ATOM 1460 C CA . ASP A 1 182 ? 20.043 10.865 -12.455 1.00 63.31 182 ASP A CA 1
ATOM 1461 C C . ASP A 1 182 ? 19.965 11.345 -10.991 1.00 63.31 182 ASP A C 1
ATOM 1463 O O . ASP A 1 182 ? 20.769 12.175 -10.548 1.00 63.31 182 ASP A O 1
ATOM 1467 N N . LEU A 1 183 ? 18.998 10.869 -10.199 1.00 66.56 183 LEU A N 1
ATOM 1468 C CA . LEU A 1 183 ? 18.858 11.318 -8.811 1.00 66.56 183 LEU A CA 1
ATOM 1469 C C . LEU A 1 183 ? 19.918 10.679 -7.896 1.00 66.56 183 LEU A C 1
ATOM 1471 O O . LEU A 1 183 ? 19.713 9.650 -7.262 1.00 66.56 183 LEU A O 1
ATOM 1475 N N . LYS A 1 184 ? 21.066 11.352 -7.788 1.00 74.88 184 LYS A N 1
ATOM 1476 C CA . LYS A 1 184 ? 22.157 11.007 -6.867 1.00 74.88 184 LYS A CA 1
ATOM 1477 C C . LYS A 1 184 ? 21.870 11.525 -5.453 1.00 74.88 184 LYS A C 1
ATOM 1479 O O . LYS A 1 184 ? 22.282 12.632 -5.101 1.00 74.88 184 LYS A O 1
ATOM 1484 N N . SER A 1 185 ? 21.192 10.742 -4.609 1.00 81.38 185 SER A N 1
ATOM 1485 C CA . SER A 1 185 ? 21.066 11.089 -3.183 1.00 81.38 185 SER A CA 1
ATOM 1486 C C . SER A 1 185 ? 22.239 10.569 -2.352 1.00 81.38 185 SER A C 1
ATOM 1488 O O . SER A 1 185 ? 22.630 9.405 -2.437 1.00 81.38 185 SER A O 1
ATOM 1490 N N . LYS A 1 186 ? 22.758 11.427 -1.465 1.00 86.19 186 LYS A N 1
ATOM 1491 C CA . LYS A 1 186 ? 23.755 11.056 -0.442 1.00 86.19 186 LYS A CA 1
ATOM 1492 C C . LYS A 1 186 ? 23.153 10.262 0.722 1.00 86.19 186 LYS A C 1
ATOM 1494 O O . LYS A 1 186 ? 23.894 9.782 1.576 1.00 86.19 186 LYS A O 1
ATOM 1499 N N . THR A 1 187 ? 21.832 10.123 0.771 1.00 86.88 187 THR A N 1
ATOM 1500 C CA . THR A 1 187 ? 21.092 9.330 1.758 1.00 86.88 187 THR A CA 1
ATOM 1501 C C . THR A 1 187 ? 20.161 8.352 1.052 1.00 86.88 187 THR A C 1
ATOM 1503 O O . THR A 1 187 ? 19.762 8.572 -0.091 1.00 86.88 187 THR A O 1
ATOM 1506 N N . LYS A 1 188 ? 19.789 7.263 1.727 1.00 89.56 188 LYS A N 1
ATOM 1507 C CA . LYS A 1 188 ? 18.735 6.391 1.211 1.00 89.56 188 LYS A CA 1
ATOM 1508 C C . LYS A 1 188 ? 17.400 7.141 1.222 1.00 89.56 188 LYS A C 1
ATOM 1510 O O . LYS A 1 188 ? 17.047 7.746 2.231 1.00 89.56 188 LYS A O 1
ATOM 1515 N N . VAL A 1 189 ? 16.664 7.047 0.126 1.00 89.31 189 VAL A N 1
ATOM 1516 C CA . VAL A 1 189 ? 15.305 7.581 -0.037 1.00 89.31 189 VAL A CA 1
ATOM 1517 C C . VAL A 1 189 ? 14.407 6.415 -0.414 1.00 89.31 189 VAL A C 1
ATOM 1519 O O . VAL A 1 189 ? 14.861 5.559 -1.175 1.00 89.31 189 VAL A O 1
ATOM 1522 N N . GLY A 1 190 ? 13.176 6.347 0.099 1.00 89.00 190 GLY A N 1
ATOM 1523 C CA . GLY A 1 190 ? 12.212 5.347 -0.358 1.00 89.00 190 GLY A CA 1
ATOM 1524 C C . GLY A 1 190 ? 12.040 5.413 -1.876 1.00 89.00 190 GLY A C 1
ATOM 1525 O O . GLY A 1 190 ? 11.879 6.491 -2.443 1.00 89.00 190 GLY A O 1
ATOM 1526 N N . CYS A 1 191 ? 12.135 4.269 -2.548 1.00 89.12 191 CYS A N 1
ATOM 1527 C CA . CYS A 1 191 ? 12.052 4.169 -4.006 1.00 89.12 191 CYS A CA 1
ATOM 1528 C C . CYS A 1 191 ? 11.044 3.098 -4.376 1.00 89.12 191 CYS A C 1
ATOM 1530 O O . CYS A 1 191 ? 11.034 2.038 -3.764 1.00 89.12 191 CYS A O 1
ATOM 1532 N N . VAL A 1 192 ? 10.243 3.297 -5.411 1.00 93.81 192 VAL A N 1
ATOM 1533 C CA . VAL A 1 192 ? 9.230 2.311 -5.800 1.00 93.81 192 VAL A CA 1
ATOM 1534 C C . VAL A 1 192 ? 9.144 2.156 -7.307 1.00 93.81 192 VAL A C 1
ATOM 1536 O O . VAL A 1 192 ? 9.489 3.054 -8.064 1.00 93.81 192 VAL A O 1
ATOM 1539 N N . GLN A 1 193 ? 8.702 0.990 -7.766 1.00 95.19 193 GLN A N 1
ATOM 1540 C CA . GLN A 1 193 ? 8.218 0.852 -9.134 1.00 95.19 193 GLN A CA 1
ATOM 1541 C C . GLN A 1 193 ? 6.724 1.161 -9.107 1.00 95.19 193 GLN A C 1
ATOM 1543 O O . GLN A 1 193 ? 5.963 0.423 -8.484 1.00 95.19 193 GLN A O 1
ATOM 1548 N N . LEU A 1 194 ? 6.320 2.241 -9.771 1.00 96.56 194 LEU A N 1
ATOM 1549 C CA . LEU A 1 194 ? 4.936 2.704 -9.794 1.00 96.56 194 LEU A CA 1
ATOM 1550 C C . LEU A 1 194 ? 4.109 1.882 -10.788 1.00 96.56 194 LEU A C 1
ATOM 1552 O O . LEU A 1 194 ? 4.411 1.832 -11.983 1.00 96.56 194 LEU A O 1
ATOM 1556 N N . ASN A 1 195 ? 3.056 1.245 -10.286 1.00 97.19 195 ASN A N 1
ATOM 1557 C CA . ASN A 1 195 ? 2.102 0.486 -11.080 1.00 97.19 195 ASN A CA 1
ATOM 1558 C C . ASN A 1 195 ? 0.691 0.962 -10.734 1.00 97.19 195 ASN A C 1
ATOM 1560 O O . ASN A 1 195 ? 0.332 1.042 -9.559 1.00 97.19 195 ASN A O 1
ATOM 1564 N N . ILE A 1 196 ? -0.100 1.303 -11.745 1.00 94.62 196 ILE A N 1
ATOM 1565 C CA . ILE A 1 196 ? -1.427 1.876 -11.551 1.00 94.62 196 ILE A CA 1
ATOM 1566 C C . ILE A 1 196 ? -2.491 0.848 -11.914 1.00 94.62 196 ILE A C 1
ATOM 1568 O O . ILE A 1 196 ? -2.475 0.245 -12.991 1.00 94.62 196 ILE A O 1
ATOM 1572 N N . LEU A 1 197 ? -3.399 0.654 -10.968 1.00 92.31 197 LEU A N 1
ATOM 1573 C CA . LEU A 1 197 ? -4.600 -0.151 -11.049 1.00 92.31 197 LEU A CA 1
ATOM 1574 C C . LEU A 1 197 ? -5.725 0.766 -11.516 1.00 92.31 197 LEU A C 1
ATOM 1576 O O . LEU A 1 197 ? -6.388 1.425 -10.715 1.00 92.31 197 LEU A O 1
ATOM 1580 N N . ASP A 1 198 ? -5.889 0.837 -12.830 1.00 88.06 198 ASP A N 1
ATOM 1581 C CA . ASP A 1 198 ? -6.903 1.660 -13.471 1.00 88.06 198 ASP A CA 1
ATOM 1582 C C . ASP A 1 198 ? -7.948 0.762 -14.151 1.00 88.06 198 ASP A C 1
ATOM 1584 O O . ASP A 1 198 ? -7.619 0.106 -15.144 1.00 88.06 198 ASP A O 1
ATOM 1588 N N . PRO A 1 199 ? -9.202 0.722 -13.664 1.00 85.56 199 PRO A N 1
ATOM 1589 C CA . PRO A 1 199 ? -10.250 -0.102 -14.263 1.00 85.56 199 PRO A CA 1
ATOM 1590 C C . PRO A 1 199 ? -10.571 0.283 -15.717 1.00 85.56 199 PRO A C 1
ATOM 1592 O O . PRO A 1 199 ? -11.149 -0.520 -16.446 1.00 85.56 199 PRO A O 1
ATOM 1595 N N . ARG A 1 200 ? -10.185 1.478 -16.184 1.00 83.44 200 ARG A N 1
ATOM 1596 C CA . ARG A 1 200 ? -10.339 1.878 -17.597 1.00 83.44 200 ARG A CA 1
ATOM 1597 C C . ARG A 1 200 ? -9.342 1.179 -18.518 1.00 83.44 200 ARG A C 1
ATOM 1599 O O . ARG A 1 200 ? -9.642 0.985 -19.689 1.00 83.44 200 ARG A O 1
ATOM 1606 N N . ASN A 1 201 ? -8.194 0.774 -17.976 1.00 86.62 201 ASN A N 1
ATOM 1607 C CA . ASN A 1 201 ? -7.136 0.066 -18.699 1.00 86.62 201 ASN A CA 1
ATOM 1608 C C . ASN A 1 201 ? -7.190 -1.451 -18.458 1.00 86.62 201 ASN A C 1
ATOM 1610 O O . ASN A 1 201 ? -6.258 -2.170 -18.811 1.00 86.62 201 ASN A O 1
ATOM 1614 N N . SER A 1 202 ? -8.276 -1.941 -17.850 1.00 85.50 202 SER A N 1
ATOM 1615 C CA . SER A 1 202 ? -8.508 -3.365 -17.619 1.00 85.50 202 SER A CA 1
ATOM 1616 C C . SER A 1 202 ? -8.346 -4.182 -18.915 1.00 85.50 202 SER A C 1
ATOM 1618 O O . SER A 1 202 ? -8.818 -3.754 -19.971 1.00 85.50 202 SER A O 1
ATOM 1620 N N . PRO A 1 203 ? -7.709 -5.366 -18.850 1.00 90.19 203 PRO A N 1
ATOM 1621 C CA . PRO A 1 203 ? -7.269 -6.066 -17.640 1.00 90.19 203 PRO A CA 1
ATOM 1622 C C . PRO A 1 203 ? -5.863 -5.682 -17.160 1.00 90.19 203 PRO A C 1
ATOM 1624 O O . PRO A 1 203 ? -5.398 -6.241 -16.168 1.00 90.19 203 PRO A O 1
ATOM 1627 N N . ASP A 1 204 ? -5.180 -4.765 -17.839 1.00 92.25 204 ASP A N 1
ATOM 1628 C CA . ASP A 1 204 ? -3.743 -4.585 -17.689 1.00 92.25 204 ASP A CA 1
ATOM 1629 C C . ASP A 1 204 ? -3.368 -3.515 -16.661 1.00 92.25 204 ASP A C 1
ATOM 1631 O O . ASP A 1 204 ? -4.035 -2.500 -16.453 1.00 92.25 204 ASP A O 1
ATOM 1635 N N . VAL A 1 205 ? -2.229 -3.740 -16.012 1.00 94.62 205 VAL A N 1
ATOM 1636 C CA . VAL A 1 205 ? -1.625 -2.778 -15.093 1.00 94.62 205 VAL A CA 1
ATOM 1637 C C . VAL A 1 205 ? -0.888 -1.705 -15.890 1.00 94.62 205 VAL A C 1
ATOM 1639 O O . VAL A 1 205 ? -0.034 -2.009 -16.725 1.00 94.62 205 VAL A O 1
ATOM 1642 N N . THR A 1 206 ? -1.131 -0.433 -15.576 1.00 94.88 206 THR A N 1
ATOM 1643 C CA . THR A 1 206 ? -0.386 0.673 -16.194 1.00 94.88 206 THR A CA 1
ATOM 1644 C C . THR A 1 206 ? 0.933 0.887 -15.456 1.00 94.88 206 THR A C 1
ATOM 1646 O O . THR A 1 206 ? 0.956 1.381 -14.330 1.00 94.88 206 THR A O 1
ATOM 1649 N N . LYS A 1 207 ? 2.057 0.514 -16.072 1.00 95.81 207 LYS A N 1
ATOM 1650 C CA . LYS A 1 207 ? 3.391 0.722 -15.491 1.00 95.81 207 LYS A CA 1
ATOM 1651 C C . LYS A 1 207 ? 3.922 2.118 -15.822 1.00 95.81 207 LYS A C 1
ATOM 1653 O O . LYS A 1 207 ? 4.022 2.483 -16.993 1.00 95.81 207 LYS A O 1
ATOM 1658 N N . ILE A 1 208 ? 4.332 2.857 -14.794 1.00 96.00 208 ILE A N 1
ATOM 1659 C CA . ILE A 1 208 ? 4.967 4.169 -14.937 1.00 96.00 208 ILE A CA 1
ATOM 1660 C C . ILE A 1 208 ? 6.473 4.005 -14.719 1.00 96.00 208 ILE A C 1
ATOM 1662 O O . ILE A 1 208 ? 6.927 3.680 -13.624 1.00 96.00 208 ILE A O 1
ATOM 1666 N N . ASP A 1 209 ? 7.247 4.198 -15.785 1.00 93.12 209 ASP A N 1
ATOM 1667 C CA . ASP A 1 209 ? 8.702 3.989 -15.816 1.00 93.12 209 ASP A CA 1
ATOM 1668 C C . ASP A 1 209 ? 9.505 5.267 -16.088 1.00 93.12 209 ASP A C 1
ATOM 1670 O O . ASP A 1 209 ? 10.730 5.237 -16.062 1.00 93.12 209 ASP A O 1
ATOM 1674 N N . SER A 1 210 ? 8.830 6.390 -16.328 1.00 93.69 210 SER A N 1
ATOM 1675 C CA . SER A 1 210 ? 9.461 7.675 -16.604 1.00 93.69 210 SER A CA 1
ATOM 1676 C C . SER A 1 210 ? 8.573 8.825 -16.149 1.00 93.69 210 SER A C 1
ATOM 1678 O O . SER A 1 210 ? 7.346 8.705 -16.081 1.00 93.69 210 SER A O 1
ATOM 1680 N N . ILE A 1 211 ? 9.198 9.969 -15.870 1.00 92.81 211 ILE A N 1
ATOM 1681 C CA . ILE A 1 211 ? 8.478 11.177 -15.456 1.00 92.81 211 ILE A CA 1
ATOM 1682 C C . ILE A 1 211 ? 7.528 11.696 -16.547 1.00 92.81 211 ILE A C 1
ATOM 1684 O O . ILE A 1 211 ? 6.475 12.233 -16.225 1.00 92.81 211 ILE A O 1
ATOM 1688 N N . SER A 1 212 ? 7.860 11.492 -17.830 1.00 93.50 212 SER A N 1
ATOM 1689 C CA . SER A 1 212 ? 6.976 11.861 -18.946 1.00 93.50 212 SER A CA 1
ATOM 1690 C C . SER A 1 212 ? 5.674 11.073 -18.878 1.00 93.50 212 SER A C 1
ATOM 1692 O O . SER A 1 212 ? 4.615 11.678 -18.773 1.00 93.50 212 SER A O 1
ATOM 1694 N N . LYS A 1 213 ? 5.752 9.733 -18.812 1.00 94.38 213 LYS A N 1
ATOM 1695 C CA . LYS A 1 213 ? 4.555 8.885 -18.700 1.00 94.38 213 LYS A CA 1
ATOM 1696 C C . LYS A 1 213 ? 3.737 9.195 -17.451 1.00 94.38 213 LYS A C 1
ATOM 1698 O O . LYS A 1 213 ? 2.515 9.111 -17.493 1.00 94.38 213 LYS A O 1
ATOM 1703 N N . PHE A 1 214 ? 4.398 9.535 -16.343 1.00 94.75 214 PHE A N 1
ATOM 1704 C CA . PHE A 1 214 ? 3.711 9.966 -15.129 1.00 94.75 214 PHE A CA 1
ATOM 1705 C C . PHE A 1 214 ? 2.889 11.238 -15.366 1.00 94.75 214 PHE A C 1
ATOM 1707 O O . PHE A 1 214 ? 1.699 11.258 -15.067 1.00 94.75 214 PHE A O 1
ATOM 1714 N N . ASN A 1 215 ? 3.505 12.274 -15.939 1.00 93.00 215 ASN A N 1
ATOM 1715 C CA . ASN A 1 215 ? 2.832 13.541 -16.219 1.00 93.00 215 ASN A CA 1
ATOM 1716 C C . ASN A 1 215 ? 1.685 13.366 -17.223 1.00 93.00 215 ASN A C 1
ATOM 1718 O O . ASN A 1 215 ? 0.605 13.910 -17.000 1.00 93.00 215 ASN A O 1
ATOM 1722 N N . ASP A 1 216 ? 1.894 12.569 -18.275 1.00 92.69 216 ASP A N 1
ATOM 1723 C CA . ASP A 1 216 ? 0.860 12.245 -19.263 1.00 92.69 216 ASP A CA 1
ATOM 1724 C C . ASP A 1 216 ? -0.339 11.562 -18.585 1.00 92.69 216 ASP A C 1
ATOM 1726 O O . ASP A 1 216 ? -1.489 11.946 -18.799 1.00 92.69 216 ASP A O 1
ATOM 1730 N N . TYR A 1 217 ? -0.073 10.593 -17.699 1.00 92.31 217 TYR A N 1
ATOM 1731 C CA . TYR A 1 217 ? -1.112 9.892 -16.947 1.00 92.31 217 TYR A CA 1
ATOM 1732 C C . TYR A 1 217 ? -1.893 10.830 -16.015 1.00 92.31 217 TYR A C 1
ATOM 1734 O O . TYR A 1 217 ? -3.122 10.774 -15.992 1.00 92.31 217 TYR A O 1
ATOM 1742 N N . ILE A 1 218 ? -1.209 11.696 -15.258 1.00 90.56 218 ILE A N 1
ATOM 1743 C CA . ILE A 1 218 ? -1.856 12.656 -14.348 1.00 90.56 218 ILE A CA 1
ATOM 1744 C C . ILE A 1 218 ? -2.694 13.676 -15.127 1.00 90.56 218 ILE A C 1
ATOM 1746 O O . ILE A 1 218 ? -3.823 13.954 -14.727 1.00 90.56 218 ILE A O 1
ATOM 1750 N N . SER A 1 219 ? -2.192 14.192 -16.254 1.00 88.25 219 SER A N 1
ATOM 1751 C CA . SER A 1 219 ? -2.936 15.139 -17.094 1.00 88.25 219 SER A CA 1
ATOM 1752 C C . SER A 1 219 ? -4.239 14.524 -17.601 1.00 88.25 219 SER A C 1
ATOM 1754 O O . SER A 1 219 ? -5.303 15.095 -17.393 1.00 88.25 219 SER A O 1
ATOM 1756 N N . LEU A 1 220 ? -4.169 13.320 -18.180 1.00 84.06 220 LEU A N 1
ATOM 1757 C CA . LEU A 1 220 ? -5.349 12.606 -18.677 1.00 84.06 220 LEU A CA 1
ATOM 1758 C C . LEU A 1 220 ? -6.358 12.288 -17.567 1.00 84.06 220 LEU A C 1
ATOM 1760 O O . LEU A 1 220 ? -7.553 12.213 -17.826 1.00 84.06 220 LEU A O 1
ATOM 1764 N N . ASN A 1 221 ? -5.889 12.075 -16.336 1.00 77.69 221 ASN A N 1
ATOM 1765 C CA . ASN A 1 221 ? -6.752 11.771 -15.199 1.00 77.69 221 ASN A CA 1
ATOM 1766 C C . ASN A 1 221 ? -7.461 12.992 -14.621 1.00 77.69 221 ASN A C 1
ATOM 1768 O O . ASN A 1 221 ? -8.599 12.860 -14.182 1.00 77.69 221 ASN A O 1
ATOM 1772 N N . ASN A 1 222 ? -6.804 14.151 -14.604 1.00 68.56 222 ASN A N 1
ATOM 1773 C CA . ASN A 1 222 ? -7.393 15.382 -14.077 1.00 68.56 222 ASN A CA 1
ATOM 1774 C C . ASN A 1 222 ? -8.518 15.921 -14.969 1.00 68.56 222 ASN A C 1
ATOM 1776 O O . ASN A 1 222 ? -9.433 16.561 -14.460 1.00 68.56 222 ASN A O 1
ATOM 1780 N N . ASP A 1 223 ? -8.471 15.632 -16.271 1.00 53.09 223 ASP A N 1
ATOM 1781 C CA . ASP A 1 223 ? -9.486 16.059 -17.242 1.00 53.09 223 ASP A CA 1
ATOM 1782 C C . ASP A 1 223 ? -10.751 15.179 -17.228 1.00 53.09 223 ASP A C 1
ATOM 1784 O O . ASP A 1 223 ? -11.732 15.475 -17.912 1.00 53.09 223 ASP A O 1
ATOM 1788 N N . ILE A 1 224 ? -10.750 14.086 -16.459 1.00 58.47 224 ILE A N 1
ATOM 1789 C CA . ILE A 1 224 ? -11.882 13.165 -16.360 1.00 58.47 224 ILE A CA 1
ATOM 1790 C C . ILE A 1 224 ? -12.653 13.486 -15.079 1.00 58.47 224 ILE A C 1
ATOM 1792 O O . ILE A 1 224 ? -12.337 12.984 -14.000 1.00 58.47 224 ILE A O 1
ATOM 1796 N N . GLU A 1 225 ? -13.712 14.289 -15.210 1.00 51.06 225 GLU A N 1
ATOM 1797 C CA . GLU A 1 225 ? -14.793 14.284 -14.225 1.00 51.06 225 GLU A CA 1
ATOM 1798 C C . GLU A 1 225 ? -15.434 12.893 -14.257 1.00 51.06 225 GLU A C 1
ATOM 1800 O O . GLU A 1 225 ? -16.099 12.501 -15.220 1.00 51.06 225 GLU A O 1
ATOM 1805 N N . ILE A 1 226 ? -15.172 12.105 -13.217 1.00 53.06 226 ILE A N 1
ATOM 1806 C CA . ILE A 1 226 ? -15.829 10.819 -13.022 1.00 53.06 226 ILE A CA 1
ATOM 1807 C C . ILE A 1 226 ? -17.307 11.131 -12.762 1.00 53.06 226 ILE A C 1
ATOM 1809 O O . ILE A 1 226 ? -17.675 11.623 -11.700 1.00 53.06 226 ILE A O 1
ATOM 1813 N N . SER A 1 227 ? -18.134 10.942 -13.788 1.00 49.78 227 SER A N 1
ATOM 1814 C CA . SER A 1 227 ? -19.584 11.105 -13.707 1.00 49.78 227 SER A CA 1
ATOM 1815 C C . SER A 1 227 ? -20.249 9.805 -13.254 1.00 49.78 227 SER A C 1
ATOM 1817 O O . SER A 1 227 ? -19.751 8.712 -13.541 1.00 49.78 227 SER A O 1
ATOM 1819 N N . ASP A 1 228 ? -21.430 9.923 -12.640 1.00 47.38 228 ASP A N 1
ATOM 1820 C CA . ASP A 1 228 ? -22.234 8.803 -12.118 1.00 47.38 228 ASP A CA 1
ATOM 1821 C C . ASP A 1 228 ? -22.507 7.671 -13.145 1.00 47.38 228 ASP A C 1
ATOM 1823 O O . ASP A 1 228 ? -22.829 6.540 -12.767 1.00 47.38 228 ASP A O 1
ATOM 1827 N N . GLU A 1 229 ? -22.421 7.945 -14.456 1.00 46.06 229 GLU A N 1
ATOM 1828 C CA . GLU A 1 229 ? -22.575 6.935 -15.518 1.00 46.06 229 GLU A CA 1
ATOM 1829 C C . GLU A 1 229 ? -21.295 6.132 -15.792 1.00 46.06 229 GLU A C 1
ATOM 1831 O O . GLU A 1 229 ? -21.375 4.940 -16.101 1.00 46.06 229 GLU A O 1
ATOM 1836 N N . ILE A 1 230 ? -20.118 6.747 -15.650 1.00 53.12 230 ILE A N 1
ATOM 1837 C CA . ILE A 1 230 ? -18.826 6.064 -15.790 1.00 53.12 230 ILE A CA 1
ATOM 1838 C C . ILE A 1 230 ? -18.619 5.125 -14.591 1.00 53.12 230 ILE A C 1
ATOM 1840 O O . ILE A 1 230 ? -18.199 3.980 -14.773 1.00 53.12 230 ILE A O 1
ATOM 1844 N N . ASP A 1 231 ? -19.028 5.547 -13.392 1.00 53.66 231 ASP A N 1
ATOM 1845 C CA . ASP A 1 231 ? -18.899 4.770 -12.152 1.00 53.66 231 ASP A CA 1
ATOM 1846 C C . ASP A 1 231 ? -19.611 3.414 -12.183 1.00 53.66 231 ASP A C 1
ATOM 1848 O O . ASP A 1 231 ? -19.075 2.418 -11.690 1.00 53.66 231 ASP A O 1
ATOM 1852 N N . LYS A 1 232 ? -20.781 3.325 -12.831 1.00 52.19 232 LYS A N 1
ATOM 1853 C CA . LYS A 1 232 ? -21.524 2.056 -12.953 1.00 52.19 232 LYS A CA 1
ATOM 1854 C C . LYS A 1 232 ? -20.814 1.022 -13.829 1.00 52.19 232 LYS A C 1
ATOM 1856 O O . LYS A 1 232 ? -21.032 -0.175 -13.646 1.00 52.19 232 LYS A O 1
ATOM 1861 N N . ASN A 1 233 ? -19.972 1.465 -14.765 1.00 51.97 233 ASN A N 1
ATOM 1862 C CA . ASN A 1 233 ? -19.219 0.578 -15.653 1.00 51.97 233 ASN A CA 1
ATOM 1863 C C . ASN A 1 233 ? -17.852 0.175 -15.067 1.00 51.97 233 ASN A C 1
ATOM 1865 O O . ASN A 1 233 ? -17.344 -0.892 -15.404 1.00 51.97 233 ASN A O 1
ATOM 1869 N N . LEU A 1 234 ? -17.259 0.978 -14.174 1.00 56.94 234 LEU A N 1
ATOM 1870 C CA . LEU A 1 234 ? -15.921 0.715 -13.621 1.00 56.94 234 LEU A CA 1
ATOM 1871 C C . LEU A 1 234 ? -15.899 -0.328 -12.493 1.00 56.94 234 LEU A C 1
ATOM 1873 O O . LEU A 1 234 ? -14.884 -1.002 -12.315 1.00 56.94 234 LEU A O 1
ATOM 1877 N N . THR A 1 235 ? -17.006 -0.523 -11.766 1.00 61.16 235 THR A N 1
ATOM 1878 C CA . THR A 1 235 ? -17.095 -1.460 -10.623 1.00 61.16 235 THR A CA 1
ATOM 1879 C C . THR A 1 235 ? -16.850 -2.938 -10.969 1.00 61.16 235 THR A C 1
ATOM 1881 O O . THR A 1 235 ? -16.738 -3.777 -10.073 1.00 61.16 235 THR A O 1
ATOM 1884 N N . LEU A 1 236 ? -16.746 -3.284 -12.257 1.00 64.56 236 LEU A N 1
ATOM 1885 C CA . LEU A 1 236 ? -16.593 -4.658 -12.738 1.00 64.56 236 LEU A CA 1
ATOM 1886 C C . LEU A 1 236 ? -15.390 -4.885 -13.659 1.00 64.56 236 LEU A C 1
ATOM 1888 O O . LEU A 1 236 ? -15.283 -5.979 -14.205 1.00 64.56 236 LEU A O 1
ATOM 1892 N N . ASN A 1 237 ? -14.513 -3.898 -13.850 1.00 81.69 237 ASN A N 1
ATOM 1893 C CA . ASN A 1 237 ? -13.356 -4.030 -14.734 1.00 81.69 237 ASN A CA 1
ATOM 1894 C C . ASN A 1 237 ? -12.117 -4.396 -13.903 1.00 81.69 237 ASN A C 1
ATOM 1896 O O . ASN A 1 237 ? -11.397 -3.499 -13.456 1.00 81.69 237 ASN A O 1
ATOM 1900 N N . PRO A 1 238 ? -11.862 -5.689 -13.615 1.00 86.44 238 PRO A N 1
ATOM 1901 C CA . PRO A 1 238 ? -10.745 -6.070 -12.772 1.00 86.44 238 PRO A CA 1
ATOM 1902 C C . PRO A 1 238 ? -9.426 -5.771 -13.471 1.00 86.44 238 PRO A C 1
ATOM 1904 O O . PRO A 1 238 ? -9.297 -5.935 -14.683 1.00 86.44 238 PRO A O 1
ATOM 1907 N N . VAL A 1 239 ? -8.415 -5.413 -12.693 1.00 91.81 239 VAL A N 1
ATOM 1908 C CA . VAL A 1 239 ? -7.038 -5.359 -13.188 1.00 91.81 239 VAL A CA 1
ATOM 1909 C C . VAL A 1 239 ? -6.314 -6.600 -12.689 1.00 91.81 239 VAL A C 1
ATOM 1911 O O . VAL A 1 239 ? -6.366 -6.928 -11.502 1.00 91.81 239 VAL A O 1
ATOM 1914 N N . ILE A 1 240 ? -5.674 -7.320 -13.603 1.00 92.50 240 ILE A N 1
ATOM 1915 C CA . ILE A 1 240 ? -5.033 -8.603 -13.346 1.00 92.50 240 ILE A CA 1
ATOM 1916 C C . ILE A 1 240 ? -3.522 -8.402 -13.275 1.00 92.50 240 ILE A C 1
ATOM 1918 O O . ILE A 1 240 ? -2.884 -7.901 -14.195 1.00 92.50 240 ILE A O 1
ATOM 1922 N N . ILE A 1 241 ? -2.934 -8.862 -12.179 1.00 94.06 241 ILE A N 1
ATOM 1923 C CA . ILE A 1 241 ? -1.496 -8.900 -11.951 1.00 94.06 241 ILE A CA 1
ATOM 1924 C C . ILE A 1 241 ? -1.076 -10.368 -11.951 1.00 94.06 241 ILE A C 1
ATOM 1926 O O . ILE A 1 241 ? -1.245 -11.087 -10.959 1.00 94.06 241 ILE A O 1
ATOM 1930 N N . GLN A 1 242 ? -0.504 -10.827 -13.063 1.00 91.88 242 GLN A N 1
ATOM 1931 C CA . GLN A 1 242 ? 0.158 -12.128 -13.102 1.00 91.88 242 GLN A CA 1
ATOM 1932 C C . GLN A 1 242 ? 1.536 -11.999 -12.440 1.00 91.88 242 GLN A C 1
ATOM 1934 O O . GLN A 1 242 ? 2.522 -11.650 -13.085 1.00 91.88 242 GLN A O 1
ATOM 1939 N N . TYR A 1 243 ? 1.600 -12.234 -11.128 1.00 88.62 243 TYR A N 1
ATOM 1940 C CA . TYR A 1 243 ? 2.821 -12.027 -10.346 1.00 88.62 243 TYR A CA 1
ATOM 1941 C C . TYR A 1 243 ? 3.872 -13.124 -10.602 1.00 88.62 243 TYR A C 1
ATOM 1943 O O . TYR A 1 243 ? 5.071 -12.862 -10.743 1.00 88.62 243 TYR A O 1
ATOM 1951 N N . SER A 1 244 ? 3.423 -14.374 -10.696 1.00 86.56 244 SER A N 1
ATOM 1952 C CA . SER A 1 244 ? 4.234 -15.530 -11.090 1.00 86.56 244 SER A CA 1
ATOM 1953 C C . SER A 1 244 ? 3.342 -16.581 -11.748 1.00 86.56 244 SER A C 1
ATOM 1955 O O . SER A 1 244 ? 2.129 -16.425 -11.751 1.00 86.56 244 SER A O 1
ATOM 1957 N N . ASN A 1 245 ? 3.899 -17.679 -12.265 1.00 82.81 245 ASN A N 1
ATOM 1958 C CA . ASN A 1 245 ? 3.081 -18.786 -12.790 1.00 82.81 245 ASN A CA 1
ATOM 1959 C C . ASN A 1 245 ? 2.143 -19.393 -11.726 1.00 82.81 245 ASN A C 1
ATOM 1961 O O . ASN A 1 245 ? 1.132 -19.991 -12.074 1.00 82.81 245 ASN A O 1
ATOM 1965 N N . GLU A 1 246 ? 2.471 -19.214 -10.443 1.00 84.75 246 GLU A N 1
ATOM 1966 C CA . GLU A 1 246 ? 1.734 -19.771 -9.307 1.00 84.75 246 GLU A CA 1
ATOM 1967 C C . GLU A 1 246 ? 0.795 -18.766 -8.634 1.00 84.75 246 GLU A C 1
ATOM 1969 O O . GLU A 1 246 ? -0.113 -19.181 -7.918 1.00 84.75 246 GLU A O 1
ATOM 1974 N N . ILE A 1 247 ? 1.013 -17.459 -8.823 1.00 88.19 247 ILE A N 1
ATOM 1975 C CA . ILE A 1 247 ? 0.285 -16.406 -8.108 1.00 88.19 247 ILE A CA 1
ATOM 1976 C C . ILE A 1 247 ? -0.309 -15.419 -9.101 1.00 88.19 247 ILE A C 1
ATOM 1978 O O . ILE A 1 247 ? 0.412 -14.733 -9.835 1.00 88.19 247 ILE A O 1
ATOM 1982 N N . LYS A 1 248 ? -1.630 -15.287 -9.038 1.00 91.00 248 LYS A N 1
ATOM 1983 C CA . LYS A 1 248 ? -2.391 -14.265 -9.747 1.00 91.00 248 LYS A CA 1
ATOM 1984 C C . LYS A 1 248 ? -3.110 -13.390 -8.730 1.00 91.00 248 LYS A C 1
ATOM 1986 O O . LYS A 1 248 ? -3.781 -13.894 -7.835 1.00 91.00 248 LYS A O 1
ATOM 1991 N N . ILE A 1 249 ? -2.968 -12.077 -8.861 1.00 92.12 249 ILE A N 1
ATOM 1992 C CA . ILE A 1 249 ? -3.648 -11.103 -8.008 1.00 92.12 249 ILE A CA 1
ATOM 1993 C C . ILE A 1 249 ? -4.615 -10.320 -8.885 1.00 92.12 249 ILE A C 1
ATOM 1995 O O . ILE A 1 249 ? -4.221 -9.741 -9.890 1.00 92.12 249 ILE A O 1
ATOM 1999 N N . THR A 1 250 ? -5.885 -10.308 -8.509 1.00 91.38 250 THR A N 1
ATOM 2000 C CA . THR A 1 250 ? -6.940 -9.577 -9.208 1.00 91.38 250 THR A CA 1
ATOM 2001 C C . THR A 1 250 ? -7.379 -8.409 -8.334 1.00 91.38 250 THR A C 1
ATOM 2003 O O . THR A 1 250 ? -7.884 -8.623 -7.231 1.00 91.38 250 THR A O 1
ATOM 2006 N N . SER A 1 251 ? -7.184 -7.185 -8.819 1.00 91.19 251 SER A N 1
ATOM 2007 C CA . SER A 1 251 ? -7.739 -5.979 -8.210 1.00 91.19 251 SER A CA 1
ATOM 2008 C C . SER A 1 251 ? -9.215 -5.859 -8.572 1.00 91.19 251 SER A C 1
ATOM 2010 O O . SER A 1 251 ? -9.578 -5.891 -9.747 1.00 91.19 251 SER A O 1
ATOM 2012 N N . LEU A 1 252 ? -10.051 -5.715 -7.553 1.00 86.44 252 LEU A N 1
ATOM 2013 C CA . LEU A 1 252 ? -11.478 -5.438 -7.637 1.00 86.44 252 LEU A CA 1
ATOM 2014 C C . LEU A 1 252 ? -11.707 -3.989 -7.237 1.00 86.44 252 LEU A C 1
ATOM 2016 O O . LEU A 1 252 ? -11.104 -3.528 -6.273 1.00 86.44 252 LEU A O 1
ATOM 2020 N N . PHE A 1 253 ? -12.582 -3.284 -7.941 1.00 82.00 253 PHE A N 1
ATOM 2021 C CA . PHE A 1 253 ? -12.807 -1.861 -7.710 1.00 82.00 253 PHE A CA 1
ATOM 2022 C C . PHE A 1 253 ? -14.174 -1.609 -7.091 1.00 82.00 253 PHE A C 1
ATOM 2024 O O . PHE A 1 253 ? -15.162 -2.256 -7.438 1.00 82.00 253 PHE A O 1
ATOM 2031 N N . PHE A 1 254 ? -14.211 -0.657 -6.166 1.00 76.50 254 PHE A N 1
ATOM 2032 C CA . PHE A 1 254 ? -15.392 -0.298 -5.397 1.00 76.50 254 PHE A CA 1
ATOM 2033 C C . PHE A 1 254 ? -15.448 1.217 -5.249 1.00 76.50 254 PHE A C 1
ATOM 2035 O O . PHE A 1 254 ? -14.413 1.851 -5.061 1.00 76.50 254 PHE A O 1
ATOM 2042 N N . ILE A 1 255 ? -16.649 1.783 -5.272 1.00 73.25 255 ILE A N 1
ATOM 2043 C CA . ILE A 1 255 ? -16.866 3.148 -4.797 1.00 73.25 255 ILE A CA 1
ATOM 2044 C C . ILE A 1 255 ? -17.157 3.066 -3.298 1.00 73.25 255 ILE A C 1
ATOM 2046 O O . ILE A 1 255 ? -18.009 2.281 -2.869 1.00 73.25 255 ILE A O 1
ATOM 2050 N N . ASP A 1 256 ? -16.390 3.798 -2.495 1.00 68.44 256 ASP A N 1
ATOM 2051 C CA . ASP A 1 256 ? -16.591 3.849 -1.048 1.00 68.44 256 ASP A CA 1
ATOM 2052 C C . ASP A 1 256 ? -17.717 4.819 -0.646 1.00 68.44 256 ASP A C 1
ATOM 2054 O O . ASP A 1 256 ? -18.377 5.434 -1.483 1.00 68.44 256 ASP A O 1
ATOM 2058 N N . SER A 1 257 ? -17.970 4.944 0.661 1.00 67.38 257 SER A N 1
ATOM 2059 C CA . SER A 1 257 ? -19.018 5.830 1.186 1.00 67.38 257 SER A CA 1
ATOM 2060 C C . SER A 1 257 ? -18.780 7.317 0.917 1.00 67.38 257 SER A C 1
ATOM 2062 O O . SER A 1 257 ? -19.704 8.108 1.087 1.00 67.38 257 SER A O 1
ATOM 2064 N N . ASP A 1 258 ? -17.554 7.692 0.553 1.00 68.81 258 ASP A N 1
ATOM 2065 C CA . ASP A 1 258 ? -17.132 9.066 0.302 1.00 68.81 258 ASP A CA 1
ATOM 2066 C C . ASP A 1 258 ? -17.013 9.338 -1.218 1.00 68.81 258 ASP A C 1
ATOM 2068 O O . ASP A 1 258 ? -16.410 10.333 -1.622 1.00 68.81 258 ASP A O 1
ATOM 2072 N N . ASN A 1 259 ? -17.598 8.468 -2.058 1.00 70.81 259 ASN A N 1
ATOM 2073 C CA . ASN A 1 259 ? -17.550 8.500 -3.525 1.00 70.81 259 ASN A CA 1
ATOM 2074 C C . ASN A 1 259 ? -16.127 8.443 -4.111 1.00 70.81 259 ASN A C 1
ATOM 2076 O O . ASN A 1 259 ? -15.866 8.987 -5.184 1.00 70.81 259 ASN A O 1
ATOM 2080 N N . LYS A 1 260 ? -15.183 7.786 -3.428 1.00 73.38 260 LYS A N 1
ATOM 2081 C CA . LYS A 1 260 ? -13.823 7.580 -3.943 1.00 73.38 260 LYS A CA 1
ATOM 2082 C C . LYS A 1 260 ? -13.647 6.164 -4.480 1.00 73.38 260 LYS A C 1
ATOM 2084 O O . LYS A 1 260 ? -14.192 5.198 -3.940 1.00 73.38 260 LYS A O 1
ATOM 2089 N N . LEU A 1 261 ? -12.815 6.034 -5.516 1.00 76.56 261 LEU A N 1
ATOM 2090 C CA . LEU A 1 261 ? -12.418 4.740 -6.059 1.00 76.56 261 LEU A CA 1
ATOM 2091 C C . LEU A 1 261 ? -11.435 4.039 -5.111 1.00 76.56 261 LEU A C 1
ATOM 2093 O O . LEU A 1 261 ? -10.266 4.413 -4.993 1.00 76.56 261 LEU A O 1
ATOM 2097 N N . SER A 1 262 ? -11.917 2.974 -4.487 1.00 78.12 262 SER A N 1
ATOM 2098 C CA . SER A 1 262 ? -11.153 2.054 -3.653 1.00 78.12 262 SER A CA 1
ATOM 2099 C C . SER A 1 262 ? -10.901 0.737 -4.383 1.00 78.12 262 SER A C 1
ATOM 2101 O O . SER A 1 262 ? -11.602 0.380 -5.335 1.00 78.12 262 SER A O 1
ATOM 2103 N N . SER A 1 263 ? -9.905 -0.016 -3.920 1.00 84.75 263 SER A N 1
ATOM 2104 C CA . SER A 1 263 ? -9.621 -1.357 -4.436 1.00 84.75 263 SER A CA 1
ATOM 2105 C C . SER A 1 263 ? -9.606 -2.412 -3.338 1.00 84.75 263 SER A C 1
ATOM 2107 O O . SER A 1 263 ? -9.203 -2.160 -2.207 1.00 84.75 263 SER A O 1
ATOM 2109 N N . GLY A 1 264 ? -10.062 -3.608 -3.688 1.00 87.38 264 GLY A N 1
ATOM 2110 C CA . GLY A 1 264 ? -9.827 -4.842 -2.955 1.00 87.38 264 GLY A CA 1
ATOM 2111 C C . GLY A 1 264 ? -9.063 -5.827 -3.826 1.00 87.38 264 GLY A C 1
ATOM 2112 O O . GLY A 1 264 ? -8.910 -5.631 -5.027 1.00 87.38 264 GLY A O 1
ATOM 2113 N N . TYR A 1 265 ? -8.591 -6.909 -3.230 1.00 90.12 265 TYR A N 1
ATOM 2114 C CA . TYR A 1 265 ? -7.675 -7.837 -3.869 1.00 90.12 265 TYR A CA 1
ATOM 2115 C C . TYR A 1 265 ? -8.136 -9.276 -3.686 1.00 90.12 265 TYR A C 1
ATOM 2117 O O . TYR A 1 265 ? -8.466 -9.706 -2.583 1.00 90.12 265 TYR A O 1
ATOM 2125 N N . CYS A 1 266 ? -8.124 -10.033 -4.775 1.00 89.44 266 CYS A N 1
ATOM 2126 C CA . CYS A 1 266 ? -8.261 -11.483 -4.783 1.00 89.44 266 CYS A CA 1
ATOM 2127 C C . CYS A 1 266 ? -6.915 -12.101 -5.154 1.00 89.44 266 CYS A C 1
ATOM 2129 O O . CYS A 1 266 ? -6.423 -11.875 -6.256 1.00 89.44 266 CYS A O 1
ATOM 2131 N N . ILE A 1 267 ? -6.320 -12.872 -4.249 1.00 89.69 267 ILE A N 1
ATOM 2132 C CA . ILE A 1 267 ? -5.036 -13.548 -4.456 1.00 89.69 267 ILE A CA 1
ATOM 2133 C C . ILE A 1 267 ? -5.312 -15.026 -4.703 1.00 89.69 267 ILE A C 1
ATOM 2135 O O . ILE A 1 267 ? -5.726 -15.733 -3.785 1.00 89.69 267 ILE A O 1
ATOM 2139 N N . GLU A 1 268 ? -5.092 -15.470 -5.934 1.00 87.38 268 GLU A N 1
ATOM 2140 C CA . GLU A 1 268 ? -5.254 -16.844 -6.406 1.00 87.38 268 GLU A CA 1
ATOM 2141 C C . GLU A 1 268 ? -3.899 -17.565 -6.406 1.00 87.38 268 GLU A C 1
ATOM 2143 O O . GLU A 1 268 ? -2.946 -17.105 -7.041 1.00 87.38 268 GLU A O 1
ATOM 2148 N N . TYR A 1 269 ? -3.832 -18.717 -5.733 1.00 83.69 269 TYR A N 1
ATOM 2149 C CA . TYR A 1 269 ? -2.676 -19.618 -5.756 1.00 83.69 269 TYR A CA 1
ATOM 2150 C C . TYR A 1 269 ? -2.993 -20.857 -6.604 1.00 83.69 269 TYR A C 1
ATOM 2152 O O . TYR A 1 269 ? -3.884 -21.634 -6.248 1.00 83.69 269 TYR A O 1
ATOM 2160 N N . ALA A 1 270 ? -2.275 -21.047 -7.714 1.00 75.94 270 ALA A N 1
ATOM 2161 C CA . ALA A 1 270 ? -2.564 -22.083 -8.711 1.00 75.94 270 ALA A CA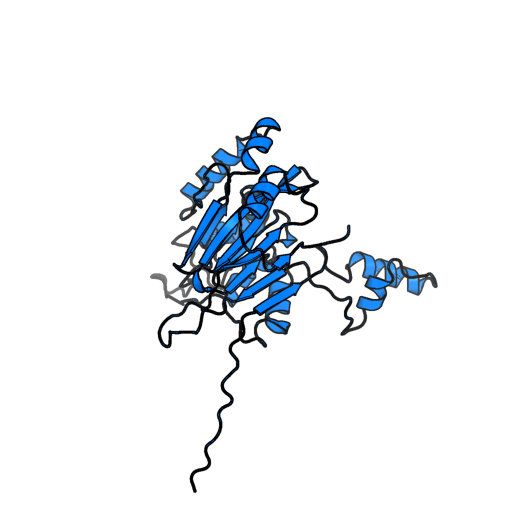 1
ATOM 2162 C C . ALA A 1 270 ? -2.408 -23.510 -8.155 1.00 75.94 270 ALA A C 1
ATOM 2164 O O . ALA A 1 270 ? -3.300 -24.341 -8.338 1.00 75.94 270 ALA A O 1
ATOM 2165 N N . SER A 1 271 ? -1.313 -23.770 -7.438 1.00 70.81 271 SER A N 1
ATOM 2166 C CA . SER A 1 271 ? -0.980 -25.068 -6.828 1.00 70.81 271 SER A CA 1
ATOM 2167 C C . SER A 1 271 ? -2.055 -25.616 -5.883 1.00 70.81 271 SER A C 1
ATOM 2169 O O . SER A 1 271 ? -2.438 -26.779 -6.002 1.00 70.81 271 SER A O 1
ATOM 2171 N N . ASP A 1 272 ? -2.585 -24.780 -4.988 1.00 68.25 272 ASP A N 1
ATOM 2172 C CA . ASP A 1 272 ? -3.496 -25.227 -3.922 1.00 68.25 272 ASP A CA 1
ATOM 2173 C C . ASP A 1 272 ? -4.958 -24.803 -4.133 1.00 68.25 272 ASP A C 1
ATOM 2175 O O . ASP A 1 272 ? -5.812 -25.092 -3.292 1.00 68.25 272 ASP A O 1
ATOM 2179 N N . LYS A 1 273 ? -5.259 -24.065 -5.213 1.00 69.31 273 LYS A N 1
ATOM 2180 C CA . LYS A 1 273 ? -6.565 -23.414 -5.453 1.00 69.31 273 LYS A CA 1
ATOM 2181 C C . LYS A 1 273 ? -7.053 -22.580 -4.258 1.00 69.31 273 LYS A C 1
ATOM 2183 O O . LYS A 1 273 ? -8.256 -22.429 -4.037 1.00 69.31 273 LYS A O 1
ATOM 2188 N N . LYS A 1 274 ? -6.118 -22.058 -3.456 1.00 73.75 274 LYS A N 1
ATOM 2189 C CA . LYS A 1 274 ? -6.425 -21.172 -2.332 1.00 73.75 274 LYS A CA 1
ATOM 2190 C C . LYS A 1 274 ? -6.686 -19.772 -2.859 1.00 73.75 274 LYS A C 1
ATOM 2192 O O . LYS A 1 274 ? -5.967 -19.289 -3.732 1.00 73.75 274 LYS A O 1
ATOM 2197 N N . LEU A 1 275 ? -7.687 -19.126 -2.274 1.00 79.44 275 LEU A N 1
ATOM 2198 C CA . LEU A 1 275 ? -8.012 -17.734 -2.539 1.00 79.44 275 LEU A CA 1
ATOM 2199 C C . LEU A 1 275 ? -8.097 -16.952 -1.234 1.00 79.44 275 LEU A C 1
ATOM 2201 O O . LEU A 1 275 ? -8.841 -17.338 -0.324 1.00 79.44 275 LEU A O 1
ATOM 2205 N N . ILE A 1 276 ? -7.386 -15.830 -1.187 1.00 83.06 276 ILE A N 1
ATOM 2206 C CA . ILE A 1 276 ? -7.546 -14.809 -0.152 1.00 83.06 276 ILE A CA 1
ATOM 2207 C C . ILE A 1 276 ? -8.212 -13.599 -0.797 1.00 83.06 276 ILE A C 1
ATOM 2209 O O . ILE A 1 276 ? -7.704 -13.069 -1.782 1.00 83.06 276 ILE A O 1
ATOM 2213 N N . CYS A 1 277 ? -9.342 -13.169 -0.242 1.00 83.44 277 CYS A N 1
ATOM 2214 C CA . CYS A 1 277 ? -10.031 -11.958 -0.658 1.00 83.44 277 CYS A CA 1
ATOM 2215 C C . CYS A 1 277 ? -9.903 -10.896 0.440 1.00 83.44 277 CYS A C 1
ATOM 2217 O O . CYS A 1 277 ? -10.258 -11.142 1.594 1.00 83.44 277 CYS A O 1
ATOM 2219 N N . ILE A 1 278 ? -9.386 -9.727 0.084 1.00 84.50 278 ILE A N 1
ATOM 2220 C CA . ILE A 1 278 ? -9.230 -8.569 0.964 1.00 84.50 278 ILE A CA 1
ATOM 2221 C C . ILE A 1 278 ? -10.063 -7.452 0.352 1.00 84.50 278 ILE A C 1
ATOM 2223 O O . ILE A 1 278 ? -9.766 -7.008 -0.751 1.00 84.50 278 ILE A O 1
ATOM 2227 N N . ILE A 1 279 ? -11.126 -7.024 1.021 1.00 77.62 279 ILE A N 1
ATOM 2228 C CA . ILE A 1 279 ? -12.055 -6.019 0.485 1.00 77.62 279 ILE A CA 1
ATOM 2229 C C . ILE A 1 279 ? -12.009 -4.796 1.390 1.00 77.62 279 ILE A C 1
ATOM 2231 O O . ILE A 1 279 ? -12.105 -4.989 2.596 1.00 77.62 279 ILE A O 1
ATOM 2235 N N . PRO A 1 280 ? -11.900 -3.567 0.859 1.00 70.56 280 PRO A N 1
ATOM 2236 C CA . PRO A 1 280 ? -11.833 -2.355 1.664 1.00 70.56 280 PRO A CA 1
ATOM 2237 C C . PRO A 1 280 ? -13.084 -2.135 2.534 1.00 70.56 280 PRO A C 1
ATOM 2239 O O . PRO A 1 280 ? -14.129 -2.775 2.401 1.00 70.56 280 PRO A O 1
ATOM 2242 N N . ARG A 1 281 ? -12.937 -1.220 3.492 1.00 64.31 281 ARG A N 1
ATOM 2243 C CA . ARG A 1 281 ? -13.925 -0.865 4.518 1.00 64.31 281 ARG A CA 1
ATOM 2244 C C . ARG A 1 281 ? -15.249 -0.377 3.899 1.00 64.31 281 ARG A C 1
ATOM 2246 O O . ARG A 1 281 ? -15.233 0.416 2.969 1.00 64.31 281 ARG A O 1
ATOM 2253 N N . TYR A 1 282 ? -16.389 -0.782 4.473 1.00 53.34 282 TYR A N 1
ATOM 2254 C CA . TYR A 1 282 ? -17.747 -0.283 4.155 1.00 53.34 282 TYR A CA 1
ATOM 2255 C C . TYR A 1 282 ? -18.170 -0.296 2.679 1.00 53.34 282 TYR A C 1
ATOM 2257 O O . TYR A 1 282 ? -19.167 0.334 2.330 1.00 53.34 282 TYR A O 1
ATOM 2265 N N . SER A 1 283 ? -17.494 -1.044 1.812 1.00 53.03 283 SER A N 1
ATOM 2266 C CA . SER A 1 283 ? -17.982 -1.211 0.452 1.00 53.03 283 SER A CA 1
ATOM 2267 C C . SER A 1 283 ? -19.296 -1.988 0.503 1.00 53.03 283 SER A C 1
ATOM 2269 O O . SER A 1 283 ? -19.331 -3.150 0.920 1.00 53.03 283 SER A O 1
ATOM 2271 N N . ILE A 1 284 ? -20.393 -1.362 0.071 1.00 56.56 284 ILE A N 1
ATOM 2272 C CA . ILE A 1 284 ? -21.531 -2.127 -0.433 1.00 56.56 284 ILE A CA 1
ATOM 2273 C C . ILE A 1 284 ? -20.948 -2.911 -1.600 1.00 56.56 284 ILE A C 1
ATOM 2275 O O . ILE A 1 284 ? -20.659 -2.318 -2.632 1.00 56.56 284 ILE A O 1
ATOM 2279 N N . ILE A 1 285 ? -20.688 -4.209 -1.409 1.00 62.69 285 ILE A N 1
ATOM 2280 C CA . ILE A 1 285 ? -20.162 -5.052 -2.483 1.00 62.69 285 ILE A CA 1
ATOM 2281 C C . ILE A 1 285 ? -21.195 -4.979 -3.614 1.00 62.69 285 ILE A C 1
ATOM 2283 O O . ILE A 1 285 ? -22.324 -5.446 -3.401 1.00 62.69 285 ILE A O 1
ATOM 2287 N N . PRO A 1 286 ? -20.856 -4.399 -4.783 1.00 65.38 286 PRO A N 1
ATOM 2288 C CA . PRO A 1 286 ? -21.789 -4.315 -5.893 1.00 65.38 286 PRO A CA 1
ATOM 2289 C C . PRO A 1 286 ? -22.304 -5.710 -6.227 1.00 65.38 286 PRO A C 1
ATOM 2291 O O . PRO A 1 286 ? -21.580 -6.704 -6.096 1.00 65.38 286 PRO A O 1
ATOM 2294 N N . LYS A 1 287 ? -23.570 -5.813 -6.639 1.00 68.44 287 LYS A N 1
ATOM 2295 C CA . LYS A 1 287 ? -24.211 -7.105 -6.931 1.00 68.44 287 LYS A CA 1
ATOM 2296 C C . LYS A 1 287 ? -23.393 -7.907 -7.942 1.00 68.44 287 LYS A C 1
ATOM 2298 O O . LYS A 1 287 ? -23.292 -9.128 -7.842 1.00 68.44 287 LYS A O 1
ATOM 2303 N N . GLU A 1 288 ? -22.799 -7.204 -8.887 1.00 68.75 288 GLU A N 1
ATOM 2304 C CA . GLU A 1 288 ? -21.952 -7.707 -9.944 1.00 68.75 288 GLU A CA 1
ATOM 2305 C C . GLU A 1 288 ? -20.610 -8.223 -9.413 1.00 68.75 288 GLU A C 1
ATOM 2307 O O . GLU A 1 288 ? -20.199 -9.328 -9.763 1.00 68.75 288 GLU A O 1
ATOM 2312 N N . THR A 1 289 ? -19.962 -7.492 -8.501 1.00 69.38 289 THR A N 1
ATOM 2313 C CA . THR A 1 289 ? -18.747 -7.964 -7.824 1.00 69.38 289 THR A CA 1
ATOM 2314 C C . THR A 1 289 ? -19.050 -9.178 -6.954 1.00 69.38 289 THR A C 1
ATOM 2316 O O . THR A 1 289 ? -18.293 -10.142 -6.957 1.00 69.38 289 THR A O 1
ATOM 2319 N N . LEU A 1 290 ? -20.191 -9.194 -6.260 1.00 71.06 290 LEU A N 1
ATOM 2320 C CA . LEU A 1 290 ? -20.647 -10.368 -5.520 1.00 71.06 290 LEU A CA 1
ATOM 2321 C C . LEU A 1 290 ? -20.914 -11.555 -6.459 1.00 71.06 290 LEU A C 1
ATOM 2323 O O . LEU A 1 290 ? -20.613 -12.692 -6.101 1.00 71.06 290 LEU A O 1
ATOM 2327 N N . ALA A 1 291 ? -21.466 -11.316 -7.651 1.00 73.69 291 ALA A N 1
ATOM 2328 C CA . ALA A 1 291 ? -21.643 -12.349 -8.666 1.00 73.69 291 ALA A CA 1
ATOM 2329 C C . ALA A 1 291 ? -20.289 -12.889 -9.150 1.00 73.69 291 ALA A C 1
ATOM 2331 O O . ALA A 1 291 ? -20.118 -14.104 -9.178 1.00 73.69 291 ALA A O 1
ATOM 2332 N N . PHE A 1 292 ? -19.311 -12.018 -9.426 1.00 74.56 292 PHE A N 1
ATOM 2333 C CA . PHE A 1 292 ? -17.939 -12.413 -9.757 1.00 74.56 292 PHE A CA 1
ATOM 2334 C C . PHE A 1 292 ? -17.299 -13.236 -8.635 1.00 74.56 292 PHE A C 1
ATOM 2336 O O . PHE A 1 292 ? -16.839 -14.346 -8.887 1.00 74.56 292 PHE A O 1
ATOM 2343 N N . LEU A 1 293 ? -17.353 -12.766 -7.386 1.00 71.50 293 LEU A N 1
ATOM 2344 C CA . LEU A 1 293 ? -16.835 -13.492 -6.222 1.00 71.50 293 LEU A CA 1
ATOM 2345 C C . LEU A 1 293 ? -17.480 -14.878 -6.082 1.00 71.50 293 LEU A C 1
ATOM 2347 O O . LEU A 1 293 ? -16.792 -15.836 -5.746 1.00 71.50 293 LEU A O 1
ATOM 2351 N N . LYS A 1 294 ? -18.773 -15.016 -6.406 1.00 71.00 294 LYS A N 1
ATOM 2352 C CA . LYS A 1 294 ? -19.468 -16.315 -6.449 1.00 71.00 294 LYS A CA 1
ATOM 2353 C C . LYS A 1 294 ? -19.008 -17.224 -7.592 1.00 71.00 294 LYS A C 1
ATOM 2355 O O . LYS A 1 294 ? -19.168 -18.435 -7.473 1.00 71.00 294 LYS A O 1
ATOM 2360 N N . THR A 1 295 ? -18.464 -16.682 -8.685 1.00 70.94 295 THR A N 1
ATOM 2361 C CA . THR A 1 295 ? -17.853 -17.508 -9.745 1.00 70.94 295 THR A CA 1
ATOM 2362 C C . THR A 1 295 ? -16.508 -18.096 -9.324 1.00 70.94 295 THR A C 1
ATOM 2364 O O . THR A 1 295 ? -16.096 -19.125 -9.863 1.00 70.94 295 THR A O 1
ATOM 2367 N N . ILE A 1 296 ? -15.837 -17.492 -8.337 1.00 68.75 296 ILE A N 1
ATOM 2368 C CA . ILE A 1 296 ? -14.571 -17.998 -7.815 1.00 68.75 296 ILE A CA 1
ATOM 2369 C C . ILE A 1 296 ? -14.865 -19.167 -6.869 1.00 68.75 296 ILE A C 1
ATOM 2371 O O . ILE A 1 296 ? -15.383 -18.991 -5.770 1.00 68.75 296 ILE A O 1
ATOM 2375 N N . GLN A 1 297 ? -14.536 -20.383 -7.311 1.00 58.38 297 GLN A N 1
ATOM 2376 C CA . GLN A 1 297 ? -15.005 -21.633 -6.698 1.00 58.38 297 GLN A CA 1
ATOM 2377 C C . GLN A 1 297 ? -14.584 -21.866 -5.233 1.00 58.38 297 GLN A C 1
ATOM 2379 O O . GLN A 1 297 ? -15.216 -22.689 -4.577 1.00 58.38 297 GLN A O 1
ATOM 2384 N N . LEU A 1 298 ? -13.555 -21.188 -4.701 1.00 62.62 298 LEU A N 1
ATOM 2385 C CA . LEU A 1 298 ? -13.063 -21.405 -3.329 1.00 62.62 298 LEU A CA 1
ATOM 2386 C C . LEU A 1 298 ? -12.464 -20.138 -2.694 1.00 62.62 298 LEU A C 1
ATOM 2388 O O . LEU A 1 298 ? -11.246 -19.977 -2.629 1.00 62.62 298 LEU A O 1
ATOM 2392 N N . ILE A 1 299 ? -13.308 -19.262 -2.141 1.00 64.94 299 ILE A N 1
ATOM 2393 C CA . ILE A 1 299 ? -12.848 -18.226 -1.198 1.00 64.94 299 ILE A CA 1
ATOM 2394 C C . ILE A 1 299 ? -12.539 -18.902 0.140 1.00 64.94 299 ILE A C 1
ATOM 2396 O O . ILE A 1 29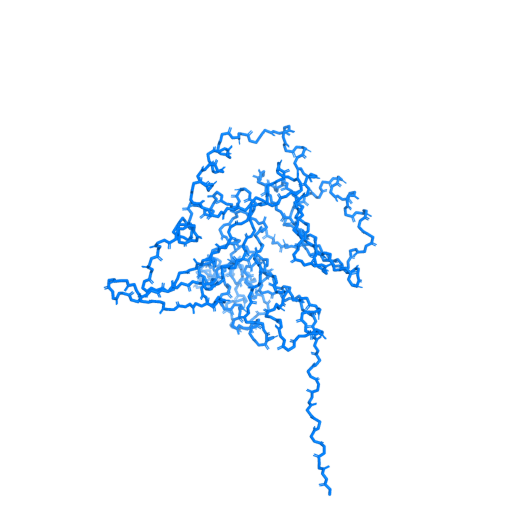9 ? -13.450 -19.361 0.824 1.00 64.94 299 ILE A O 1
ATOM 2400 N N . ASN A 1 300 ? -11.261 -18.979 0.516 1.00 69.12 300 ASN A N 1
ATOM 2401 C CA . ASN A 1 300 ? -10.865 -19.612 1.777 1.00 69.12 300 ASN A CA 1
ATOM 2402 C C . ASN A 1 300 ? -10.888 -18.614 2.938 1.00 69.12 300 ASN A C 1
ATOM 2404 O O . ASN A 1 300 ? -11.210 -18.976 4.066 1.00 69.12 300 ASN A O 1
ATOM 2408 N N . ILE A 1 301 ? -10.527 -17.357 2.666 1.00 75.12 301 ILE A N 1
ATOM 2409 C CA . ILE A 1 301 ? -10.428 -16.298 3.670 1.00 75.12 301 ILE A CA 1
ATOM 2410 C C . ILE A 1 301 ? -10.961 -15.003 3.060 1.00 75.12 301 ILE A C 1
ATOM 2412 O O . ILE A 1 301 ? -10.542 -14.612 1.971 1.00 75.12 301 ILE A O 1
ATOM 2416 N N . LEU A 1 302 ? -11.869 -14.345 3.782 1.00 77.88 302 LEU A N 1
ATOM 2417 C CA . LEU A 1 302 ? -12.399 -13.028 3.449 1.00 77.88 302 LEU A CA 1
ATOM 2418 C C . LEU A 1 302 ? -12.042 -12.052 4.571 1.00 77.8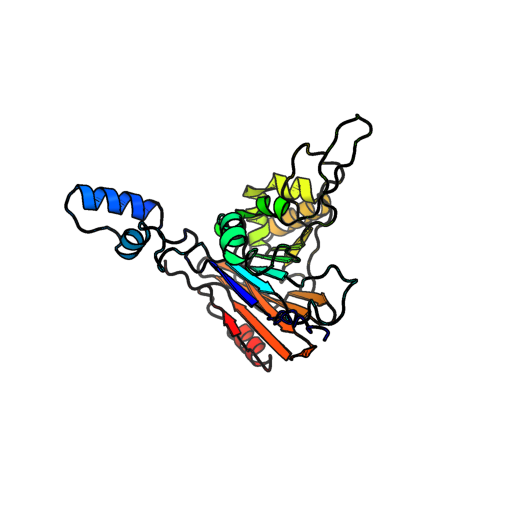8 302 LEU A C 1
ATOM 2420 O O . LEU A 1 302 ? -12.421 -12.260 5.724 1.00 77.88 302 LEU A O 1
ATOM 2424 N N . ILE A 1 303 ? -11.292 -11.009 4.232 1.00 77.69 303 ILE A N 1
ATOM 2425 C CA . ILE A 1 303 ? -10.805 -10.002 5.170 1.00 77.69 303 ILE A CA 1
ATOM 2426 C C . ILE A 1 303 ? -11.491 -8.677 4.859 1.00 77.69 303 ILE A C 1
ATOM 2428 O O . ILE A 1 303 ? -11.315 -8.120 3.778 1.00 77.69 303 ILE A O 1
ATOM 2432 N N . PHE A 1 304 ? -12.226 -8.165 5.844 1.00 73.62 304 PHE A N 1
ATOM 2433 C CA . PHE A 1 304 ? -12.757 -6.808 5.847 1.00 73.62 304 PHE A CA 1
ATOM 2434 C C . PHE A 1 304 ? -11.952 -5.972 6.852 1.00 73.62 304 PHE A C 1
ATOM 2436 O O . PHE A 1 304 ? -12.054 -6.235 8.055 1.00 73.62 304 PHE A O 1
ATOM 2443 N N . PRO A 1 305 ? -11.163 -4.977 6.412 1.00 65.44 305 PRO A N 1
ATOM 2444 C CA . PRO A 1 305 ? -10.580 -3.947 7.257 1.00 65.44 305 PRO A CA 1
ATOM 2445 C C . PRO A 1 305 ? -11.721 -3.163 7.919 1.00 65.44 305 PRO A C 1
ATOM 2447 O O . PRO A 1 305 ? -12.221 -2.175 7.385 1.00 65.44 305 PRO A O 1
ATOM 2450 N N . ASN A 1 306 ? -12.225 -3.647 9.055 1.00 57.16 306 ASN A N 1
ATOM 2451 C CA . ASN A 1 306 ? -13.281 -2.956 9.774 1.00 57.16 306 ASN A CA 1
ATOM 2452 C C . ASN A 1 306 ? -12.657 -1.927 10.705 1.00 57.16 306 ASN A C 1
ATOM 2454 O O . ASN A 1 306 ? -12.052 -2.264 11.721 1.00 57.16 306 ASN A O 1
ATOM 2458 N N 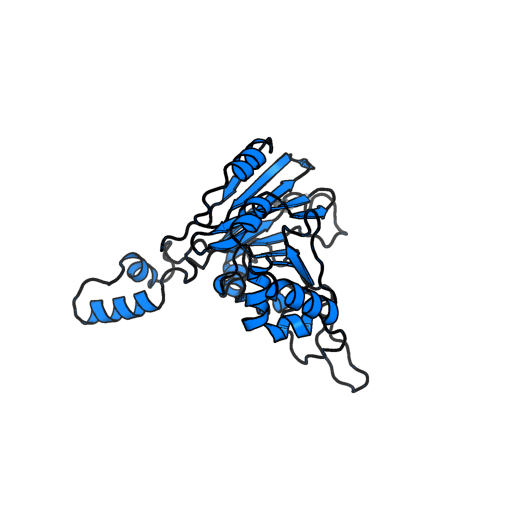. CYS A 1 307 ? -12.867 -0.666 10.372 1.00 50.84 307 CYS A N 1
ATOM 2459 C CA . CYS A 1 307 ? -12.605 0.433 11.272 1.00 50.84 307 CYS A CA 1
ATOM 2460 C C . CYS A 1 307 ? -13.992 0.974 11.684 1.00 50.84 307 CYS A C 1
ATOM 2462 O O . CYS A 1 307 ? -14.809 1.315 10.823 1.00 50.84 307 CYS A O 1
ATOM 2464 N N . PRO A 1 308 ? -14.361 1.021 12.968 1.00 42.00 308 PRO A N 1
ATOM 2465 C CA . PRO A 1 308 ? -15.464 1.875 13.406 1.00 42.00 308 PRO A CA 1
ATOM 2466 C C . PRO A 1 308 ? -15.052 3.347 13.209 1.00 42.00 308 PRO A C 1
ATOM 2468 O O . PRO A 1 308 ? -13.869 3.662 13.348 1.00 42.00 308 PRO A O 1
ATOM 2471 N N . LYS A 1 309 ? -15.968 4.218 12.760 1.00 42.22 309 LYS A N 1
ATOM 2472 C CA . LYS A 1 309 ? -15.780 5.677 12.897 1.00 42.22 309 LYS A CA 1
ATOM 2473 C C . LYS A 1 309 ? -16.104 6.031 14.347 1.00 42.22 309 LYS A C 1
ATOM 2475 O O . LYS A 1 309 ? -17.045 5.402 14.881 1.00 42.22 309 LYS A O 1
#